Protein AF-A0AAD9R7X8-F1 (afdb_monomer)

Foldseek 3Di:
DVVVVVVVVCCLPVVLVCLLVLLLLVLLVVLVVLVVVCVVDDPVSNLVVQLVSQLLSLLQSVCSQCPRNVDFDKDFDDDDPLADDFAEAEDEDDDDPCVVNNVCVVCLSSVNNSVDADAAAQVQLLPFSVNVVNVVRHNYDNPPPDWDDPVCVVQLVVQQVVQQVVLVVDPHRRDRDDRGGDDDCVVVVVVPVVCDVVRGPYYHYDYDDDQDPDDDDDDPPDPQDPSNVQRVVCNVVRRDGPHDIDGDRDDSVSRVVSVVVSCVVSVVLVVDPVSVVVSVVSSVVRSVVSVVVVVPD

Structure (mmCIF, N/CA/C/O backbone):
data_AF-A0AAD9R7X8-F1
#
_entry.id   AF-A0AAD9R7X8-F1
#
loop_
_atom_site.group_PDB
_atom_site.id
_atom_site.type_symbol
_atom_site.label_atom_id
_atom_site.label_alt_id
_atom_site.label_comp_id
_atom_site.label_asym_id
_atom_site.label_entity_id
_atom_site.label_seq_id
_atom_site.pdbx_PDB_ins_code
_atom_site.Cartn_x
_atom_site.Cartn_y
_atom_site.Cartn_z
_atom_site.occupancy
_atom_site.B_iso_or_equiv
_atom_site.auth_seq_id
_atom_site.auth_comp_id
_atom_site.auth_asym_id
_atom_site.auth_atom_id
_atom_site.pdbx_PDB_model_num
ATOM 1 N N . MET A 1 1 ? 28.657 -22.574 9.713 1.00 48.12 1 MET A N 1
ATOM 2 C CA . MET A 1 1 ? 27.228 -22.817 9.403 1.00 48.12 1 MET A CA 1
ATOM 3 C C . MET A 1 1 ? 26.341 -21.611 9.740 1.00 48.12 1 MET A C 1
ATOM 5 O O . MET A 1 1 ? 25.568 -21.210 8.881 1.00 48.12 1 MET A O 1
ATOM 9 N N . PHE A 1 2 ? 26.514 -20.963 10.904 1.00 52.94 2 PHE A N 1
ATOM 10 C CA . PHE A 1 2 ? 25.764 -19.750 11.292 1.00 52.94 2 PHE A CA 1
ATOM 11 C C . PHE A 1 2 ? 25.929 -18.542 10.343 1.00 52.94 2 PHE A C 1
ATOM 13 O O . PHE A 1 2 ? 24.929 -17.928 9.988 1.00 52.94 2 PHE A O 1
ATOM 20 N N . ASN A 1 3 ? 27.137 -18.256 9.835 1.00 60.97 3 ASN A N 1
ATOM 21 C CA . ASN A 1 3 ? 27.337 -17.135 8.896 1.00 60.97 3 ASN A CA 1
ATOM 22 C C . ASN A 1 3 ? 26.603 -17.330 7.560 1.00 60.97 3 ASN A C 1
ATOM 24 O O . ASN A 1 3 ? 25.988 -16.398 7.058 1.00 60.97 3 ASN A O 1
ATOM 28 N N . ALA A 1 4 ? 26.606 -18.541 6.994 1.00 62.91 4 ALA A N 1
ATOM 29 C CA . ALA A 1 4 ? 25.930 -18.811 5.722 1.00 62.91 4 ALA A CA 1
ATOM 30 C C . ALA A 1 4 ? 24.402 -18.688 5.844 1.00 62.91 4 ALA A C 1
ATOM 32 O O . ALA A 1 4 ? 23.768 -18.083 4.986 1.00 62.91 4 ALA A O 1
ATOM 33 N N . LEU A 1 5 ? 23.816 -19.199 6.934 1.00 62.69 5 LEU A N 1
ATOM 34 C CA . LEU A 1 5 ? 22.381 -19.065 7.208 1.00 62.69 5 LEU A CA 1
ATOM 35 C C . LEU A 1 5 ? 21.976 -17.604 7.432 1.00 62.69 5 LEU A C 1
ATOM 37 O O . LEU A 1 5 ? 20.957 -17.169 6.902 1.00 62.69 5 LEU A O 1
ATOM 41 N N . HIS A 1 6 ? 22.801 -16.833 8.140 1.00 63.28 6 HIS A N 1
ATOM 42 C CA . HIS A 1 6 ? 22.579 -15.403 8.335 1.00 63.28 6 HIS A CA 1
ATOM 43 C C . HIS A 1 6 ? 22.657 -14.617 7.014 1.00 63.28 6 HIS A C 1
ATOM 45 O O . HIS A 1 6 ? 21.774 -13.816 6.715 1.00 63.28 6 HIS A O 1
ATOM 51 N N . HIS A 1 7 ? 23.654 -14.894 6.167 1.00 65.88 7 HIS A N 1
ATOM 52 C CA . HIS A 1 7 ? 23.746 -14.280 4.839 1.00 65.88 7 HIS A CA 1
ATOM 53 C C . HIS A 1 7 ? 22.564 -14.660 3.941 1.00 65.88 7 HIS A C 1
ATOM 55 O O . HIS A 1 7 ? 22.014 -13.796 3.265 1.00 65.88 7 HIS A O 1
ATOM 61 N N . LEU A 1 8 ? 22.117 -15.919 3.974 1.00 66.12 8 LEU A N 1
ATOM 62 C CA . LEU A 1 8 ? 20.918 -16.353 3.255 1.00 66.12 8 LEU A CA 1
ATOM 63 C C . LEU A 1 8 ? 19.660 -15.636 3.767 1.00 66.12 8 LEU A C 1
ATOM 65 O O . LEU A 1 8 ? 18.839 -15.214 2.959 1.00 66.12 8 LEU A O 1
ATOM 69 N N . GLN A 1 9 ? 19.519 -15.434 5.080 1.00 64.56 9 GLN A N 1
ATOM 70 C CA . GLN A 1 9 ? 18.411 -14.665 5.659 1.00 64.56 9 GLN A CA 1
ATOM 71 C C . GLN A 1 9 ? 18.438 -13.196 5.222 1.00 64.56 9 GLN A C 1
ATOM 73 O O . GLN A 1 9 ? 17.402 -12.672 4.826 1.00 64.56 9 GLN A O 1
ATOM 78 N N . ILE A 1 10 ? 19.605 -12.545 5.213 1.00 68.25 10 ILE A N 1
ATOM 79 C CA . ILE A 1 10 ? 19.734 -11.170 4.707 1.00 68.25 10 ILE A CA 1
ATOM 80 C C . ILE A 1 10 ? 19.348 -11.106 3.228 1.00 68.25 10 ILE A C 1
ATOM 82 O O . ILE A 1 10 ? 18.577 -10.234 2.833 1.00 68.25 10 ILE A O 1
ATOM 86 N N . LEU A 1 11 ? 19.832 -12.045 2.411 1.00 69.06 11 LEU A N 1
ATOM 87 C CA . LEU A 1 11 ? 19.522 -12.094 0.981 1.00 69.06 11 LEU A CA 1
ATOM 88 C C . LEU A 1 11 ? 18.019 -12.256 0.716 1.00 69.06 11 LEU A C 1
ATOM 90 O O . LEU A 1 11 ? 17.512 -11.651 -0.228 1.00 69.06 11 LEU A O 1
ATOM 94 N N . ARG A 1 12 ? 17.291 -12.986 1.574 1.00 69.19 12 ARG A N 1
ATOM 95 C CA . ARG A 1 12 ? 15.827 -13.140 1.473 1.00 69.19 12 ARG A CA 1
ATOM 96 C C . ARG A 1 12 ? 15.066 -11.819 1.580 1.00 69.19 12 ARG A C 1
ATOM 98 O O . ARG A 1 12 ? 13.983 -11.737 1.018 1.00 69.19 12 ARG A O 1
ATOM 105 N N . PHE A 1 13 ? 15.620 -10.800 2.236 1.00 72.88 13 PHE A N 1
ATOM 106 C CA . PHE A 1 13 ? 14.998 -9.473 2.340 1.00 72.88 13 PHE A CA 1
ATOM 107 C C . PHE A 1 13 ? 15.654 -8.441 1.416 1.00 72.88 13 PHE A C 1
ATOM 109 O O . PHE A 1 13 ? 14.968 -7.638 0.784 1.00 72.88 13 PHE A O 1
ATOM 116 N N . ALA A 1 14 ? 16.981 -8.488 1.290 1.00 77.69 14 ALA A N 1
ATOM 117 C CA . ALA A 1 14 ? 17.748 -7.546 0.487 1.00 77.69 14 ALA A CA 1
ATOM 118 C C . ALA A 1 14 ? 17.454 -7.684 -1.011 1.00 77.69 14 ALA A C 1
ATOM 120 O O . ALA A 1 14 ? 17.346 -6.668 -1.695 1.00 77.69 14 ALA A O 1
ATOM 121 N N . VAL A 1 15 ? 17.289 -8.910 -1.527 1.00 83.56 15 VAL A N 1
ATOM 122 C CA . VAL A 1 15 ? 16.990 -9.130 -2.951 1.00 83.56 15 VAL A CA 1
ATOM 123 C C . VAL A 1 15 ? 15.617 -8.556 -3.326 1.00 83.56 15 VAL A C 1
ATOM 125 O O . VAL A 1 15 ? 15.586 -7.715 -4.226 1.00 83.56 15 VAL A O 1
ATOM 128 N N . PRO A 1 16 ? 14.506 -8.893 -2.634 1.00 85.12 16 PRO A N 1
ATOM 129 C CA . PRO A 1 16 ? 13.217 -8.245 -2.872 1.00 85.12 16 PRO A CA 1
ATOM 130 C C . PRO A 1 16 ? 13.270 -6.722 -2.807 1.00 85.12 16 PRO A C 1
ATOM 132 O O . PRO A 1 16 ? 12.822 -6.055 -3.735 1.00 85.12 16 PRO A O 1
ATOM 135 N N . ALA A 1 17 ? 13.864 -6.167 -1.745 1.00 84.81 17 ALA A N 1
ATOM 136 C CA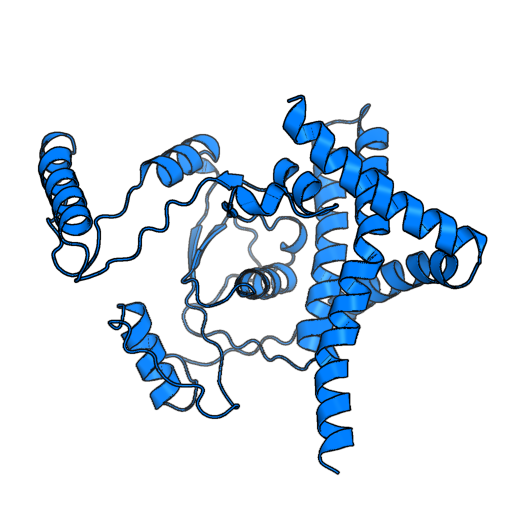 . ALA A 1 17 ? 13.952 -4.722 -1.570 1.00 84.81 17 ALA A CA 1
ATOM 137 C C . ALA A 1 17 ? 14.734 -4.066 -2.717 1.00 84.81 17 ALA A C 1
ATOM 139 O O . ALA A 1 17 ? 14.300 -3.054 -3.263 1.00 84.81 17 ALA A O 1
ATOM 140 N N . THR A 1 18 ? 15.849 -4.675 -3.131 1.00 87.50 18 THR A N 1
ATOM 141 C CA . THR A 1 18 ? 16.673 -4.183 -4.242 1.00 87.50 18 THR A CA 1
ATOM 142 C C . THR A 1 18 ? 15.916 -4.217 -5.563 1.00 87.50 18 THR A C 1
ATOM 144 O O . THR A 1 18 ? 16.021 -3.269 -6.332 1.00 87.50 18 THR A O 1
ATOM 147 N N . VAL A 1 19 ? 15.142 -5.271 -5.838 1.00 90.81 19 VAL A N 1
ATOM 148 C CA . VAL A 1 19 ? 14.365 -5.359 -7.082 1.00 90.81 19 VAL A CA 1
ATOM 149 C C . VAL A 1 19 ? 13.207 -4.366 -7.074 1.00 90.81 19 VAL A C 1
ATOM 151 O O . VAL A 1 19 ? 13.069 -3.612 -8.032 1.00 90.81 19 VAL A O 1
ATOM 154 N N . VAL A 1 20 ? 12.418 -4.311 -5.996 1.00 90.56 20 VAL A N 1
ATOM 155 C CA . VAL A 1 20 ? 11.270 -3.395 -5.875 1.00 90.56 20 VAL A CA 1
ATOM 156 C C . VAL A 1 20 ? 11.724 -1.939 -5.982 1.00 90.56 20 VAL A C 1
ATOM 158 O O . VAL A 1 20 ? 11.206 -1.188 -6.802 1.00 90.56 20 VAL A O 1
ATOM 161 N N . LEU A 1 21 ? 12.751 -1.538 -5.227 1.00 89.31 21 LEU A N 1
ATOM 162 C CA . LEU A 1 21 ? 13.326 -0.198 -5.363 1.00 89.31 21 LEU A CA 1
ATOM 163 C C . LEU A 1 21 ? 13.966 -0.006 -6.742 1.00 89.31 21 LEU A C 1
ATOM 165 O O . LEU A 1 21 ? 13.830 1.057 -7.340 1.00 89.31 21 LEU A O 1
ATOM 169 N N . GLY A 1 22 ? 14.618 -1.041 -7.268 1.00 91.31 22 GLY A N 1
ATOM 170 C CA . GLY A 1 22 ? 15.290 -1.031 -8.561 1.00 91.31 22 GLY A CA 1
ATOM 171 C C . GLY A 1 22 ? 14.370 -0.703 -9.735 1.00 91.31 22 GLY A C 1
ATOM 172 O O . GLY A 1 22 ? 14.766 -0.000 -10.658 1.00 91.31 22 GLY A O 1
ATOM 173 N N . VAL A 1 23 ? 13.122 -1.166 -9.703 1.00 93.88 23 VAL A N 1
ATOM 174 C CA . VAL A 1 23 ? 12.156 -0.927 -10.786 1.00 93.88 23 VAL A CA 1
ATOM 175 C C . VAL A 1 23 ? 11.393 0.394 -10.629 1.00 93.88 23 VAL A C 1
ATOM 177 O O . VAL A 1 23 ? 10.728 0.830 -11.569 1.00 93.88 23 VAL A O 1
ATOM 180 N N . ALA A 1 24 ? 11.497 1.064 -9.477 1.00 91.81 24 ALA A N 1
ATOM 181 C CA . ALA A 1 24 ? 10.705 2.251 -9.154 1.00 91.81 24 ALA A CA 1
ATOM 182 C C . ALA A 1 24 ? 10.873 3.420 -10.148 1.00 91.81 24 ALA A C 1
ATOM 184 O O . ALA A 1 24 ? 9.858 3.994 -10.549 1.00 91.81 24 ALA A O 1
ATOM 185 N N . PRO A 1 25 ? 12.087 3.772 -10.629 1.00 91.06 25 PRO A N 1
ATOM 186 C CA . PRO A 1 25 ? 12.226 4.805 -11.655 1.00 91.06 25 PRO A CA 1
ATOM 187 C C . PRO A 1 25 ? 11.534 4.410 -12.952 1.00 91.06 25 PRO A C 1
ATOM 189 O O . PRO A 1 25 ? 10.829 5.211 -13.554 1.00 91.06 25 PRO A O 1
ATOM 192 N N . GLN A 1 26 ? 11.704 3.164 -13.385 1.00 90.12 26 GLN A N 1
ATOM 193 C CA . GLN A 1 26 ? 11.069 2.684 -14.604 1.00 90.12 26 GLN A CA 1
ATOM 194 C C . GLN A 1 26 ? 9.543 2.763 -14.493 1.00 90.12 26 GLN A C 1
ATOM 196 O O . GLN A 1 26 ? 8.894 3.261 -15.413 1.00 90.12 26 GLN A O 1
ATOM 201 N N . TYR A 1 27 ? 8.981 2.322 -13.365 1.00 93.06 27 TYR A N 1
ATOM 202 C CA . TYR A 1 27 ? 7.556 2.445 -13.080 1.00 93.06 27 TYR A CA 1
ATOM 203 C C . TYR A 1 27 ? 7.091 3.901 -13.165 1.00 93.06 27 TYR A C 1
ATOM 205 O O . TYR A 1 27 ? 6.187 4.220 -13.932 1.00 93.06 27 TYR A O 1
ATOM 213 N N . PHE A 1 28 ? 7.766 4.794 -12.440 1.00 92.06 28 PHE A N 1
ATOM 214 C CA . PHE A 1 28 ? 7.419 6.208 -12.374 1.00 92.06 28 PHE A CA 1
ATOM 215 C C . PHE A 1 28 ? 7.430 6.887 -13.745 1.00 92.06 28 PHE A C 1
ATOM 217 O O . PHE A 1 28 ? 6.492 7.598 -14.095 1.00 92.06 28 PHE A O 1
ATOM 224 N N . PHE A 1 29 ? 8.467 6.648 -14.549 1.00 91.44 29 PHE A N 1
ATOM 225 C CA . PHE A 1 29 ? 8.550 7.222 -15.889 1.00 91.44 29 PHE A CA 1
ATOM 226 C C . PHE A 1 29 ? 7.533 6.595 -16.848 1.00 91.44 29 PHE A C 1
ATOM 228 O O . PHE A 1 29 ? 6.956 7.320 -17.649 1.00 91.44 29 PHE A O 1
ATOM 235 N N . THR A 1 30 ? 7.246 5.294 -16.730 1.00 93.06 30 THR A N 1
ATOM 236 C CA . THR A 1 30 ? 6.168 4.645 -17.501 1.00 93.06 30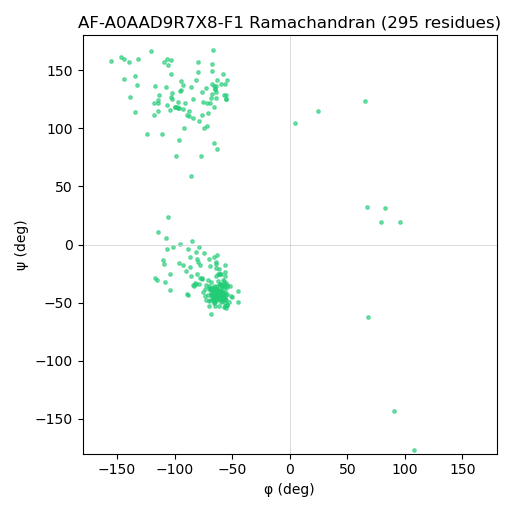 THR A CA 1
ATOM 237 C C . THR A 1 30 ? 4.816 5.274 -17.172 1.00 93.06 30 THR A C 1
ATOM 239 O O . THR A 1 30 ? 4.052 5.611 -18.074 1.00 93.06 30 THR A O 1
ATOM 242 N N . TRP A 1 31 ? 4.548 5.501 -15.887 1.00 94.56 31 TRP A N 1
ATOM 243 C CA . TRP A 1 31 ? 3.349 6.181 -15.419 1.00 94.56 31 TRP A CA 1
ATOM 244 C C . TRP A 1 31 ? 3.274 7.639 -15.897 1.00 94.56 31 TRP A C 1
ATOM 246 O O . TRP A 1 31 ? 2.229 8.066 -16.385 1.00 94.56 31 TRP A O 1
ATOM 256 N N . LEU A 1 32 ? 4.376 8.397 -15.840 1.00 92.81 32 LEU A N 1
ATOM 257 C CA . LEU A 1 32 ? 4.426 9.756 -16.388 1.00 92.81 32 LEU A CA 1
ATOM 258 C C . LEU A 1 32 ? 4.139 9.763 -17.890 1.00 92.81 32 LEU A C 1
ATOM 260 O O . LEU A 1 32 ? 3.319 10.552 -18.353 1.00 92.81 32 LEU A O 1
ATOM 264 N N . THR A 1 33 ? 4.775 8.874 -18.656 1.00 94.44 33 THR A N 1
ATOM 265 C CA . THR A 1 33 ? 4.512 8.732 -20.091 1.00 94.44 33 THR A CA 1
ATOM 266 C C . THR A 1 33 ? 3.046 8.403 -20.343 1.00 94.44 33 THR A C 1
ATOM 268 O O . THR A 1 33 ? 2.425 9.061 -21.173 1.00 94.44 33 THR A O 1
ATOM 271 N N . TRP A 1 34 ? 2.466 7.458 -19.596 1.00 95.88 34 TRP A N 1
ATOM 272 C CA . TRP A 1 34 ? 1.044 7.132 -19.690 1.00 95.88 34 TRP A CA 1
ATOM 273 C C . TRP A 1 34 ? 0.158 8.350 -19.412 1.00 95.88 34 TRP A C 1
ATOM 275 O O . TRP A 1 34 ? -0.764 8.630 -20.178 1.00 95.88 34 TRP A O 1
ATOM 285 N N . ARG A 1 35 ? 0.487 9.131 -18.377 1.00 93.19 35 ARG A N 1
ATOM 286 C CA . ARG A 1 35 ? -0.211 10.374 -18.033 1.00 93.19 35 ARG A CA 1
ATOM 287 C C . ARG A 1 35 ? -0.191 11.381 -19.180 1.00 93.19 35 ARG A C 1
ATOM 289 O O . ARG A 1 35 ? -1.243 11.917 -19.511 1.00 93.19 35 ARG A O 1
ATOM 296 N N . PHE A 1 36 ? 0.966 11.613 -19.803 1.00 95.50 36 PHE A N 1
ATOM 297 C CA . PHE A 1 36 ? 1.090 12.538 -20.936 1.00 95.50 36 PHE A CA 1
ATOM 298 C C . PHE A 1 36 ? 0.368 12.032 -22.188 1.00 95.50 36 PHE A C 1
ATOM 300 O O . PHE A 1 36 ? -0.341 12.797 -22.838 1.00 95.50 36 PHE A O 1
ATOM 307 N N . VAL A 1 37 ? 0.497 10.741 -22.501 1.00 96.62 37 VAL A N 1
ATOM 308 C CA . VAL A 1 37 ? -0.201 10.108 -23.632 1.00 96.62 37 VAL A CA 1
ATOM 309 C C . VAL A 1 37 ? -1.717 10.172 -23.454 1.00 96.62 37 VAL A C 1
ATOM 311 O O . VAL A 1 37 ? -2.430 10.294 -24.444 1.00 96.62 37 VAL A O 1
ATOM 314 N N . CYS A 1 38 ? -2.211 10.137 -22.215 1.00 96.88 38 CYS A N 1
ATOM 315 C CA . CYS A 1 38 ? -3.638 10.196 -21.911 1.00 96.88 38 CYS A CA 1
ATOM 316 C C . CYS A 1 38 ? -4.243 11.608 -21.903 1.00 96.88 38 CYS A C 1
ATOM 318 O O . CYS A 1 38 ? -5.460 11.714 -21.799 1.00 96.88 38 CYS A O 1
ATOM 320 N N . ILE A 1 39 ? -3.449 12.681 -22.036 1.00 95.44 39 ILE A N 1
ATOM 321 C CA . ILE A 1 39 ? -3.952 14.070 -22.052 1.00 95.44 39 ILE A CA 1
ATOM 322 C C . ILE A 1 39 ? -5.113 14.296 -23.043 1.00 95.44 39 ILE A C 1
ATOM 324 O O . ILE A 1 39 ? -6.091 14.926 -22.644 1.00 95.44 39 ILE A O 1
ATOM 328 N N . PRO A 1 40 ? -5.068 13.807 -24.300 1.00 97.12 40 PRO A N 1
ATOM 329 C CA . PRO A 1 40 ? -6.168 14.005 -25.244 1.00 97.12 40 PRO A CA 1
ATOM 330 C C . PRO A 1 40 ? -7.359 13.054 -25.026 1.00 97.12 40 PRO A C 1
ATOM 332 O O . PRO A 1 40 ? -8.343 13.146 -25.758 1.00 97.12 40 PRO A O 1
ATOM 335 N N . PHE A 1 41 ? -7.293 12.128 -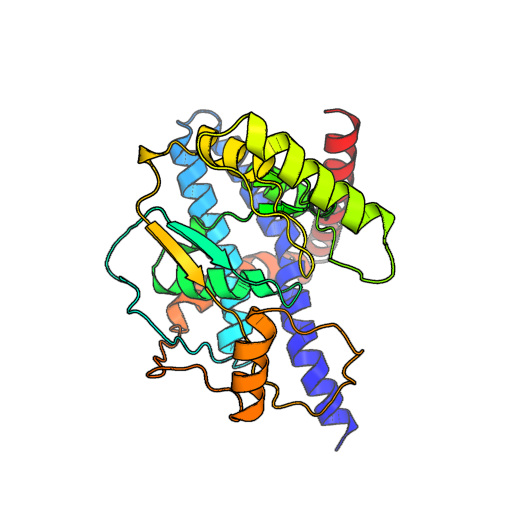24.064 1.00 96.38 41 PHE A N 1
ATOM 336 C CA . PHE A 1 41 ? -8.309 11.097 -23.850 1.00 96.38 41 PHE A CA 1
ATOM 337 C C . PHE A 1 41 ? -9.167 11.374 -22.603 1.00 96.38 41 PHE A C 1
ATOM 339 O O . PHE A 1 41 ? -8.750 12.092 -21.692 1.00 96.38 41 PHE A O 1
ATOM 346 N N . PRO A 1 42 ? -10.372 10.777 -22.504 1.00 96.38 42 PRO A N 1
ATOM 347 C CA . PRO A 1 42 ? -11.186 10.868 -21.296 1.00 96.38 42 PRO A CA 1
ATOM 348 C C . PRO A 1 42 ? -10.456 10.326 -20.064 1.00 96.38 42 PRO A C 1
ATOM 350 O O . PRO A 1 42 ? -9.747 9.321 -20.144 1.00 96.38 42 PRO A O 1
ATOM 353 N N . ARG A 1 43 ? -10.727 10.915 -18.892 1.00 91.81 43 ARG A N 1
ATOM 354 C CA . ARG A 1 43 ? -10.080 10.556 -17.617 1.00 91.81 43 ARG A CA 1
ATOM 355 C C . ARG A 1 43 ? -10.119 9.055 -17.296 1.00 91.81 43 ARG A C 1
ATOM 357 O O . ARG A 1 43 ? -9.123 8.503 -16.848 1.00 91.81 43 ARG A O 1
ATOM 364 N N . ARG A 1 44 ? -11.212 8.372 -17.654 1.00 94.38 44 ARG A N 1
ATOM 365 C CA . ARG A 1 44 ? -11.380 6.916 -17.481 1.00 94.38 44 ARG A CA 1
ATOM 366 C C . ARG A 1 44 ? -10.301 6.080 -18.180 1.00 94.38 44 ARG A C 1
ATOM 368 O O . ARG A 1 44 ? -10.004 4.980 -17.724 1.00 94.38 44 ARG A O 1
ATOM 375 N N . VAL A 1 45 ? -9.745 6.564 -19.295 1.00 95.62 45 VAL A N 1
ATOM 376 C CA . VAL A 1 45 ? -8.653 5.880 -20.007 1.00 95.62 45 VAL A CA 1
ATOM 377 C C . VAL A 1 45 ? -7.384 5.940 -19.167 1.00 95.62 45 VAL A C 1
ATOM 379 O O . VAL A 1 45 ? -6.767 4.902 -18.934 1.00 95.62 45 VAL A O 1
ATOM 382 N N . PHE A 1 46 ? -7.052 7.130 -18.657 1.00 95.00 46 PHE A N 1
ATOM 383 C CA . PHE A 1 46 ? -5.935 7.303 -17.736 1.00 95.00 46 PHE A CA 1
ATOM 384 C C . PHE A 1 46 ? -6.102 6.410 -16.506 1.00 95.00 46 PHE A C 1
ATOM 386 O O . PHE A 1 46 ? -5.213 5.603 -16.251 1.00 95.00 46 PHE A O 1
ATOM 393 N N . ASP A 1 47 ? -7.248 6.493 -15.821 1.00 93.62 47 ASP A N 1
ATOM 394 C CA . ASP A 1 47 ? -7.503 5.753 -14.578 1.00 93.62 47 ASP A CA 1
ATOM 395 C C . ASP A 1 47 ? -7.408 4.234 -14.796 1.00 93.62 47 ASP A C 1
ATOM 397 O O . ASP A 1 47 ? -6.786 3.529 -14.010 1.00 93.62 47 ASP A O 1
ATOM 401 N N . ARG A 1 48 ? -7.942 3.715 -15.912 1.00 95.56 48 ARG A N 1
ATOM 402 C CA . ARG A 1 48 ? -7.847 2.283 -16.229 1.00 95.56 48 ARG A CA 1
ATOM 403 C C . ARG A 1 48 ? -6.408 1.833 -16.469 1.00 95.56 48 ARG A C 1
ATOM 405 O O . ARG A 1 48 ? -6.050 0.726 -16.080 1.00 95.56 48 ARG A O 1
ATOM 412 N N . GLY A 1 49 ? -5.599 2.641 -17.151 1.00 96.06 49 GLY A N 1
ATOM 413 C CA . GLY A 1 49 ? -4.190 2.308 -17.347 1.00 96.06 49 GLY A CA 1
ATOM 414 C C . GLY A 1 49 ? -3.364 2.478 -16.072 1.00 96.06 49 GLY A C 1
ATOM 415 O O . GLY A 1 49 ? -2.482 1.663 -15.824 1.00 96.06 49 GLY A O 1
ATOM 416 N N . ASP A 1 50 ? -3.688 3.466 -15.234 1.00 95.38 50 ASP A N 1
ATOM 417 C CA . ASP A 1 50 ? -3.096 3.638 -13.905 1.00 95.38 50 ASP A CA 1
ATOM 418 C C . ASP A 1 50 ? -3.380 2.422 -13.013 1.00 95.38 50 ASP A C 1
ATOM 420 O O . ASP A 1 50 ? -2.441 1.850 -12.465 1.00 95.38 50 ASP A O 1
ATOM 424 N N . ASP A 1 51 ? -4.630 1.941 -12.980 1.00 96.00 51 ASP A N 1
ATOM 425 C CA . ASP A 1 51 ? -5.012 0.714 -12.270 1.00 96.00 51 ASP A CA 1
ATOM 426 C C . ASP A 1 51 ? -4.202 -0.500 -12.756 1.00 96.00 51 ASP A C 1
ATOM 428 O O . ASP A 1 51 ? -3.749 -1.307 -11.947 1.00 96.00 51 ASP A O 1
ATOM 432 N N . VAL A 1 52 ? -3.992 -0.642 -14.072 1.00 96.31 52 VAL A N 1
ATOM 433 C CA . VAL A 1 52 ? -3.199 -1.747 -14.643 1.00 96.31 52 VAL A CA 1
ATOM 434 C C . VAL A 1 52 ? -1.726 -1.636 -14.251 1.00 96.31 52 VAL A C 1
ATOM 436 O O . VAL A 1 52 ? -1.127 -2.629 -13.839 1.00 96.31 52 VAL A O 1
ATOM 439 N N . LEU A 1 53 ? -1.134 -0.445 -14.358 1.00 95.69 53 LEU A N 1
ATOM 440 C CA . LEU A 1 53 ? 0.255 -0.217 -13.961 1.00 95.69 53 LEU A CA 1
ATOM 441 C C . LEU A 1 53 ? 0.441 -0.510 -12.468 1.00 95.69 53 LEU A C 1
ATOM 443 O O . LEU A 1 53 ? 1.369 -1.232 -12.093 1.00 95.69 53 LEU A O 1
ATOM 447 N N . TYR A 1 54 ? -0.464 -0.006 -11.631 1.00 95.62 54 TYR A N 1
ATOM 448 C CA . TYR A 1 54 ? -0.430 -0.216 -10.190 1.00 95.62 54 TYR A CA 1
ATOM 449 C C . TYR A 1 54 ? -0.623 -1.692 -9.819 1.00 95.62 54 TYR A C 1
ATOM 451 O O . TYR A 1 54 ? 0.142 -2.217 -9.010 1.00 95.62 54 TYR A O 1
ATOM 459 N N . ASP A 1 55 ? -1.560 -2.396 -10.468 1.00 96.75 55 ASP A N 1
ATOM 460 C CA . ASP A 1 55 ? -1.752 -3.844 -10.309 1.00 96.75 55 ASP A CA 1
ATOM 461 C C . ASP A 1 55 ? -0.467 -4.610 -10.623 1.00 96.75 55 ASP A C 1
ATOM 463 O O . ASP A 1 55 ? -0.050 -5.474 -9.849 1.00 96.75 55 ASP A O 1
ATOM 467 N N . MET A 1 56 ? 0.204 -4.267 -11.726 1.00 96.00 56 MET A N 1
ATOM 468 C CA . MET A 1 56 ? 1.469 -4.893 -12.094 1.00 96.00 56 MET A CA 1
ATOM 469 C C . MET A 1 56 ? 2.537 -4.648 -11.027 1.00 96.00 56 MET A C 1
ATOM 471 O O . MET A 1 56 ? 3.224 -5.590 -10.622 1.00 96.00 56 MET A O 1
ATOM 475 N N . TYR A 1 57 ? 2.671 -3.406 -10.558 1.00 95.50 57 TYR A N 1
ATOM 476 C CA . TYR A 1 57 ? 3.669 -3.029 -9.560 1.00 95.50 57 TYR A CA 1
ATOM 477 C C . TYR A 1 57 ? 3.447 -3.728 -8.215 1.00 95.50 57 TYR A C 1
ATOM 479 O O . TYR A 1 57 ? 4.371 -4.321 -7.660 1.00 95.50 57 TYR A O 1
ATOM 487 N N . GLN A 1 58 ? 2.214 -3.737 -7.711 1.00 95.06 58 GLN A N 1
ATOM 488 C CA . GLN A 1 58 ? 1.899 -4.424 -6.459 1.00 95.06 58 GLN A CA 1
ATOM 489 C C . GLN A 1 58 ? 1.947 -5.949 -6.606 1.00 95.06 58 GLN A C 1
ATOM 491 O O . GLN A 1 58 ? 2.346 -6.653 -5.678 1.00 95.06 58 GLN A O 1
ATOM 496 N N . SER A 1 59 ? 1.643 -6.486 -7.792 1.00 95.75 59 SER A N 1
ATOM 497 C CA . SER A 1 59 ? 1.812 -7.917 -8.075 1.00 95.75 59 SER A CA 1
ATOM 498 C C . SER A 1 59 ? 3.280 -8.350 -7.993 1.00 95.75 59 SER A C 1
ATOM 500 O O . SER A 1 59 ? 3.556 -9.452 -7.516 1.00 95.75 59 SER A O 1
ATOM 502 N N . LEU A 1 60 ? 4.229 -7.496 -8.406 1.00 95.06 60 LEU A N 1
ATOM 503 C CA . LEU A 1 60 ? 5.669 -7.728 -8.213 1.00 95.06 60 LEU A CA 1
ATOM 504 C C . LEU A 1 60 ? 6.027 -7.800 -6.723 1.00 95.06 60 LEU A C 1
ATOM 506 O O . LEU A 1 60 ? 6.822 -8.644 -6.315 1.00 95.06 60 LEU A O 1
ATOM 510 N N . ILE A 1 61 ? 5.446 -6.935 -5.897 1.00 92.56 61 ILE A N 1
ATOM 511 C CA . ILE A 1 61 ? 5.685 -6.960 -4.453 1.00 92.56 61 ILE A CA 1
ATOM 512 C C . ILE A 1 61 ? 5.096 -8.248 -3.854 1.00 92.56 61 ILE A C 1
ATOM 514 O O . ILE A 1 61 ? 5.803 -8.984 -3.161 1.00 92.56 61 ILE A O 1
ATOM 518 N N . CYS A 1 62 ? 3.850 -8.591 -4.198 1.00 92.44 62 CYS A N 1
ATOM 519 C CA . CYS A 1 62 ? 3.199 -9.834 -3.772 1.00 92.44 62 CYS A CA 1
ATOM 520 C C . CYS A 1 62 ? 3.989 -11.090 -4.182 1.00 92.44 62 CYS A C 1
ATOM 522 O O . CYS A 1 62 ? 4.036 -12.055 -3.414 1.00 92.44 62 CYS A O 1
ATOM 524 N N . PHE A 1 63 ? 4.641 -11.081 -5.356 1.00 91.81 63 PHE A N 1
ATOM 525 C CA . PHE A 1 63 ? 5.550 -12.149 -5.787 1.00 91.81 63 PHE A CA 1
ATOM 526 C C . PHE A 1 63 ? 6.632 -12.402 -4.735 1.00 91.81 63 PHE A C 1
ATOM 528 O O . PHE A 1 63 ? 6.805 -13.529 -4.273 1.00 91.81 63 PHE A O 1
ATOM 535 N N . PHE A 1 64 ? 7.334 -11.358 -4.296 1.00 88.00 64 PHE A N 1
ATOM 536 C CA . PHE A 1 64 ? 8.412 -11.536 -3.333 1.00 88.00 64 PHE A CA 1
ATOM 537 C C . PHE A 1 64 ? 7.920 -11.992 -1.961 1.00 88.00 64 PHE A C 1
ATOM 539 O O . PHE A 1 64 ? 8.555 -12.856 -1.353 1.00 88.00 64 PHE A O 1
ATOM 546 N N . TYR A 1 65 ? 6.790 -11.465 -1.488 1.00 84.50 65 TYR A N 1
ATOM 547 C CA . TYR A 1 65 ? 6.253 -11.862 -0.190 1.00 84.50 65 TYR A CA 1
ATOM 548 C C . TYR A 1 65 ? 5.754 -13.314 -0.189 1.00 84.50 65 TYR A C 1
ATOM 550 O O . TYR A 1 65 ? 6.285 -14.133 0.557 1.00 84.50 65 TYR A O 1
ATOM 558 N N . GLU A 1 66 ? 4.790 -13.689 -1.025 1.00 82.12 66 GLU A N 1
ATOM 559 C CA . GLU A 1 66 ? 4.236 -15.051 -0.947 1.00 82.12 66 GLU A CA 1
ATOM 560 C C . GLU A 1 66 ? 5.078 -16.088 -1.697 1.00 82.12 66 GLU A C 1
ATOM 562 O O . GLU A 1 66 ? 5.204 -17.222 -1.239 1.00 82.12 66 GLU A O 1
ATOM 567 N N . THR A 1 67 ? 5.683 -15.723 -2.834 1.00 80.50 67 THR A N 1
ATOM 568 C CA . THR A 1 67 ? 6.384 -16.697 -3.695 1.00 80.50 67 THR A CA 1
ATOM 569 C C . THR A 1 67 ? 7.850 -16.868 -3.302 1.00 80.50 67 THR A C 1
ATOM 571 O O . THR A 1 67 ? 8.328 -17.998 -3.243 1.00 80.50 67 THR A O 1
ATOM 574 N N . CYS A 1 68 ? 8.578 -15.783 -3.008 1.00 78.31 68 CYS A N 1
ATOM 575 C CA . CYS A 1 68 ? 10.005 -15.880 -2.662 1.00 78.31 68 CYS A CA 1
ATOM 576 C C . CYS A 1 68 ? 10.260 -16.070 -1.163 1.00 78.31 68 CYS A C 1
ATOM 578 O O . C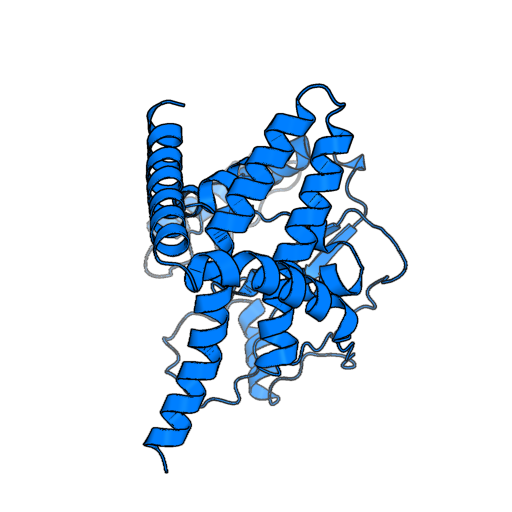YS A 1 68 ? 11.121 -16.866 -0.783 1.00 78.31 68 CYS A O 1
ATOM 580 N N . SER A 1 69 ? 9.549 -15.339 -0.299 1.00 75.06 69 SER A N 1
ATOM 581 C CA . SER A 1 69 ? 9.756 -15.452 1.150 1.00 75.06 69 SER A CA 1
ATOM 582 C C . SER A 1 69 ? 9.039 -16.669 1.745 1.00 75.06 69 SER A C 1
ATOM 584 O O . SER A 1 69 ? 9.518 -17.235 2.729 1.00 75.06 69 SER A O 1
ATOM 586 N N . GLY A 1 70 ? 7.963 -17.124 1.090 1.00 72.06 70 GLY A N 1
ATOM 587 C CA . GLY A 1 70 ? 7.109 -18.211 1.563 1.00 72.06 70 GLY A CA 1
ATOM 588 C C . GLY A 1 70 ? 6.124 -17.769 2.645 1.00 72.06 70 GLY A C 1
ATOM 589 O O . GLY A 1 70 ? 5.636 -18.616 3.390 1.00 72.06 70 GLY A O 1
ATOM 590 N N . ALA A 1 71 ? 5.858 -16.462 2.756 1.00 77.50 71 ALA A N 1
ATOM 591 C CA . ALA A 1 71 ? 4.875 -15.934 3.690 1.00 77.50 71 ALA A CA 1
ATOM 592 C C . ALA A 1 71 ? 3.508 -16.573 3.420 1.00 77.50 71 ALA A C 1
ATOM 594 O O . ALA A 1 71 ? 3.030 -16.589 2.284 1.00 77.50 71 ALA A O 1
ATOM 595 N N . GLU A 1 72 ? 2.882 -17.102 4.468 1.00 82.75 72 GLU A N 1
ATOM 596 C CA . GLU A 1 72 ? 1.556 -17.694 4.371 1.00 82.75 72 GLU A CA 1
ATOM 597 C C . GLU A 1 72 ? 0.501 -16.729 4.911 1.00 82.75 72 GLU A C 1
ATOM 599 O O . GLU A 1 72 ? 0.567 -16.283 6.055 1.00 82.75 72 GLU A O 1
ATOM 604 N N . VAL A 1 73 ? -0.503 -16.441 4.083 1.00 86.69 73 VAL A N 1
ATOM 605 C CA . VAL A 1 73 ? -1.658 -15.622 4.459 1.00 86.69 73 VAL A CA 1
ATOM 606 C C . VAL A 1 73 ? -2.823 -16.546 4.795 1.00 86.69 73 VAL A C 1
ATOM 608 O O . VAL A 1 73 ? -3.294 -17.312 3.947 1.00 86.69 73 VAL A O 1
ATOM 611 N N . ILE A 1 74 ? -3.290 -16.478 6.041 1.00 88.88 74 ILE A N 1
ATOM 612 C CA . ILE A 1 74 ? -4.379 -17.312 6.555 1.00 88.88 74 ILE A CA 1
ATOM 613 C C . ILE A 1 74 ? -5.534 -16.405 6.969 1.00 88.88 74 ILE A C 1
ATOM 615 O O . ILE A 1 74 ? -5.374 -15.542 7.830 1.00 88.88 74 ILE A O 1
ATOM 619 N N . PHE A 1 75 ? -6.706 -16.622 6.375 1.00 90.00 75 PHE A N 1
ATOM 620 C CA . PHE A 1 75 ? -7.912 -15.855 6.678 1.00 90.00 75 PHE A CA 1
ATOM 621 C C . PHE A 1 75 ? -8.754 -16.571 7.734 1.00 90.00 75 PHE A C 1
ATOM 623 O O . PHE A 1 75 ? -8.912 -17.792 7.689 1.00 90.00 75 PHE A O 1
ATOM 630 N N . TYR A 1 76 ? -9.329 -15.804 8.655 1.00 89.56 76 TYR A N 1
ATOM 631 C CA . TYR A 1 76 ? -10.249 -16.275 9.690 1.00 89.56 76 TYR A CA 1
ATOM 632 C C . TYR A 1 76 ? -11.483 -15.370 9.721 1.00 89.56 76 TYR A C 1
ATOM 634 O O . TYR A 1 76 ? -11.420 -14.232 9.262 1.00 89.56 76 TYR A O 1
ATOM 642 N N . GLY A 1 77 ? -12.587 -15.868 10.280 1.00 89.56 77 GLY A N 1
ATOM 643 C CA . GLY A 1 77 ? -13.837 -15.112 10.404 1.00 89.56 77 GLY A CA 1
ATOM 644 C C . GLY A 1 77 ? -14.782 -15.287 9.214 1.00 89.56 77 GLY A C 1
ATOM 645 O O . GLY A 1 77 ? -14.911 -16.386 8.657 1.00 89.56 77 GLY A O 1
ATOM 646 N N . ASP A 1 78 ? -15.475 -14.215 8.847 1.00 90.25 78 ASP A N 1
ATOM 647 C CA . ASP A 1 78 ? -16.556 -14.243 7.861 1.00 90.25 78 ASP A CA 1
ATOM 648 C C . ASP A 1 78 ? -16.051 -14.558 6.442 1.00 90.25 78 ASP A C 1
ATOM 650 O O . ASP A 1 78 ? -14.878 -14.338 6.116 1.00 90.25 78 ASP A O 1
ATOM 654 N N . PRO A 1 79 ? -16.866 -15.212 5.595 1.00 87.56 79 PRO A N 1
ATOM 655 C CA . PRO A 1 79 ? -16.492 -15.485 4.213 1.00 87.56 79 PRO A CA 1
ATOM 656 C C . PRO A 1 79 ? -16.427 -14.189 3.403 1.00 87.56 79 PRO A C 1
ATOM 658 O O . PRO A 1 79 ? -17.390 -13.437 3.334 1.00 87.56 79 PRO A O 1
ATOM 661 N N . ILE A 1 80 ? -15.288 -13.966 2.748 1.00 86.62 80 ILE A N 1
ATOM 662 C CA . ILE A 1 80 ? -15.107 -12.852 1.815 1.00 86.62 80 ILE A CA 1
ATOM 663 C C . ILE A 1 80 ? -15.823 -13.200 0.497 1.00 86.62 80 ILE A C 1
ATOM 665 O O . ILE A 1 80 ? -15.601 -14.302 -0.024 1.00 86.62 80 ILE A O 1
ATOM 669 N N . PRO A 1 81 ? -16.655 -12.304 -0.065 1.00 88.88 81 PRO A N 1
ATOM 670 C CA . PRO A 1 81 ? -17.368 -12.536 -1.319 1.00 88.88 81 PRO A CA 1
ATOM 671 C C . PRO A 1 81 ? -16.431 -12.368 -2.525 1.00 88.88 81 PRO A C 1
ATOM 673 O O . PRO A 1 81 ? -16.461 -11.375 -3.242 1.00 88.88 81 PRO A O 1
ATOM 676 N N . TRP A 1 82 ? -15.578 -13.365 -2.761 1.00 89.00 82 TRP A N 1
ATOM 677 C CA . TRP A 1 82 ? -14.522 -13.307 -3.778 1.00 89.00 82 TRP A CA 1
ATOM 678 C C . TRP A 1 82 ? -15.007 -13.099 -5.218 1.00 89.00 82 TRP A C 1
ATOM 680 O O . TRP A 1 82 ? -14.245 -12.587 -6.032 1.00 89.00 82 TRP A O 1
ATOM 690 N N . ASP A 1 83 ? -16.242 -13.498 -5.521 1.00 88.62 83 ASP A N 1
ATOM 691 C CA . ASP A 1 83 ? -16.833 -13.415 -6.863 1.00 88.62 83 ASP A CA 1
ATOM 692 C C . ASP A 1 83 ? -17.672 -12.141 -7.065 1.00 88.62 83 ASP A C 1
ATOM 694 O O . ASP A 1 83 ? -18.240 -11.925 -8.137 1.00 88.62 83 ASP A O 1
ATOM 698 N N . LYS A 1 84 ? -17.753 -11.280 -6.041 1.00 88.19 84 LYS A N 1
ATOM 699 C CA . LYS A 1 84 ? -18.481 -10.012 -6.084 1.00 88.19 84 LYS A CA 1
ATOM 700 C C . LYS A 1 84 ? -17.493 -8.848 -6.136 1.00 88.19 84 LYS A C 1
ATOM 702 O O . LYS A 1 84 ? -16.495 -8.815 -5.417 1.00 88.19 84 LYS A O 1
ATOM 707 N N . GLN A 1 85 ? -17.774 -7.883 -7.005 1.00 86.00 85 GLN A N 1
ATOM 708 C CA . GLN A 1 85 ? -17.093 -6.591 -7.004 1.00 86.00 85 GLN A CA 1
ATOM 709 C C . GLN A 1 85 ? -17.889 -5.641 -6.109 1.00 86.00 85 GLN A C 1
ATOM 711 O O . GLN A 1 85 ? -19.078 -5.442 -6.342 1.00 86.00 85 GLN A O 1
ATOM 716 N N . GLU A 1 86 ? -17.231 -5.110 -5.082 1.00 90.19 86 GLU A N 1
ATOM 717 C CA . GLU A 1 86 ? -17.790 -4.173 -4.107 1.00 90.19 86 GLU A CA 1
ATOM 718 C C . GLU A 1 86 ? -16.797 -3.026 -3.900 1.00 90.19 86 GLU A C 1
ATOM 720 O O . GLU A 1 86 ? -15.579 -3.234 -3.901 1.00 90.19 86 GLU A O 1
ATOM 725 N N . ASN A 1 87 ? -17.315 -1.824 -3.685 1.00 90.44 87 ASN A N 1
ATOM 726 C CA . ASN A 1 87 ? -16.555 -0.688 -3.197 1.00 90.44 87 ASN A CA 1
ATOM 727 C C . ASN A 1 87 ? -16.479 -0.775 -1.672 1.00 90.44 87 ASN A C 1
ATOM 729 O O . ASN A 1 87 ? -17.472 -0.588 -0.966 1.00 90.44 87 ASN A O 1
ATOM 733 N N . VAL A 1 88 ? -15.288 -1.084 -1.168 1.00 90.25 88 VAL A N 1
ATOM 734 C CA . VAL A 1 88 ? -15.091 -1.440 0.236 1.00 90.25 88 VAL A CA 1
ATOM 735 C C . VAL A 1 88 ? -14.183 -0.440 0.929 1.00 90.25 88 VAL A C 1
ATOM 737 O O . VAL A 1 88 ? -13.117 -0.091 0.420 1.00 90.25 88 VAL A O 1
ATOM 740 N N . ILE A 1 89 ? -14.563 -0.052 2.145 1.00 90.00 89 ILE A N 1
ATOM 741 C CA . ILE A 1 89 ? -13.652 0.607 3.081 1.00 90.00 89 ILE A CA 1
ATOM 742 C C . ILE A 1 89 ? -13.097 -0.441 4.034 1.00 90.00 89 ILE A C 1
ATOM 744 O O . ILE A 1 89 ? -13.836 -1.072 4.789 1.00 90.00 89 ILE A O 1
ATOM 748 N N . ILE A 1 90 ? -11.780 -0.628 3.991 1.00 90.69 90 ILE A N 1
ATOM 749 C CA . ILE A 1 90 ? -11.074 -1.556 4.872 1.00 90.69 90 ILE A CA 1
ATOM 750 C C . ILE A 1 90 ? -10.599 -0.780 6.099 1.00 90.69 90 ILE A C 1
ATOM 752 O O . ILE A 1 90 ? -9.767 0.124 5.996 1.00 90.69 90 ILE A O 1
ATOM 756 N N . LEU A 1 91 ? -11.113 -1.153 7.266 1.00 89.38 91 LEU A N 1
ATOM 757 C CA . LEU A 1 91 ? -10.636 -0.674 8.556 1.00 89.38 91 LEU A CA 1
ATOM 758 C C . LEU A 1 91 ? -9.773 -1.761 9.179 1.00 89.38 91 LEU A C 1
ATOM 760 O O . LEU A 1 91 ? -10.177 -2.917 9.240 1.00 89.38 91 LEU A O 1
ATOM 764 N N . CYS A 1 92 ? -8.577 -1.399 9.637 1.00 88.31 92 CYS A N 1
ATOM 765 C CA . CYS A 1 92 ? -7.681 -2.357 10.264 1.00 88.31 92 CYS A CA 1
ATOM 766 C C . CYS A 1 92 ? -6.951 -1.793 11.478 1.00 88.31 92 CYS A C 1
ATOM 768 O O . CYS A 1 92 ? -6.773 -0.581 11.630 1.00 88.31 92 CYS A O 1
ATOM 770 N N 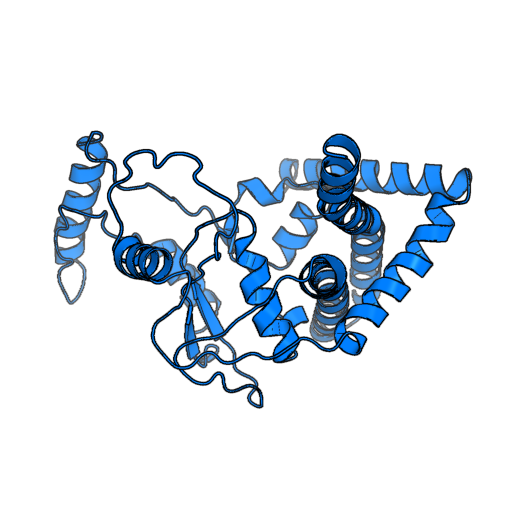. ASN A 1 93 ? -6.500 -2.690 12.355 1.00 86.56 93 ASN A N 1
ATOM 771 C CA . ASN A 1 93 ? -5.466 -2.345 13.323 1.00 86.56 93 ASN A CA 1
ATOM 772 C C . ASN A 1 93 ? -4.129 -2.089 12.609 1.00 86.56 93 ASN A C 1
ATOM 774 O O . ASN A 1 93 ? -3.863 -2.633 11.545 1.00 86.56 93 ASN A O 1
ATOM 778 N N . HIS A 1 94 ? -3.257 -1.306 13.246 1.00 82.75 94 HIS A N 1
ATOM 779 C CA . HIS A 1 94 ? -1.922 -1.010 12.732 1.00 82.75 94 HIS A CA 1
ATOM 780 C C . HIS A 1 94 ? -0.852 -1.537 13.698 1.00 82.75 94 HIS A C 1
ATOM 782 O O . HIS A 1 94 ? -0.727 -1.046 14.825 1.00 82.75 94 HIS A O 1
ATOM 788 N N . GLN A 1 95 ? -0.114 -2.564 13.283 1.00 77.19 95 GLN A N 1
ATOM 789 C CA . GLN A 1 95 ? 0.958 -3.216 14.036 1.00 77.19 95 GLN A CA 1
ATOM 790 C C . GLN A 1 95 ? 2.351 -2.920 13.480 1.00 77.19 95 GLN A C 1
ATOM 792 O O . GLN A 1 95 ? 3.309 -2.883 14.252 1.00 77.19 95 GLN A O 1
ATOM 797 N N . SER A 1 96 ? 2.484 -2.731 12.166 1.00 79.69 96 SER A N 1
ATOM 798 C CA . SER A 1 96 ? 3.781 -2.600 11.505 1.00 79.69 96 SER A CA 1
ATOM 799 C C . SER A 1 96 ? 3.734 -1.650 10.309 1.00 79.69 96 SER A C 1
ATOM 801 O O . SER A 1 96 ? 2.684 -1.392 9.727 1.00 79.69 96 SER A O 1
ATOM 803 N N . SER A 1 97 ? 4.899 -1.169 9.875 1.00 77.19 97 SER A N 1
ATOM 804 C CA . SER A 1 97 ? 5.021 -0.342 8.667 1.00 77.19 97 SER A CA 1
ATOM 805 C C . SER A 1 97 ? 4.677 -1.078 7.365 1.00 77.19 97 SER A C 1
ATOM 807 O O . SER A 1 97 ? 4.566 -0.429 6.325 1.00 77.19 97 SER A O 1
ATOM 809 N N . VAL A 1 98 ? 4.514 -2.405 7.401 1.00 78.56 98 VAL A N 1
ATOM 810 C CA . VAL A 1 98 ? 4.230 -3.243 6.228 1.00 78.56 98 VAL A CA 1
ATOM 811 C C . VAL A 1 98 ? 2.793 -3.759 6.184 1.00 78.56 98 VAL A C 1
ATOM 813 O O . VAL A 1 98 ? 2.461 -4.503 5.275 1.00 78.56 98 VAL A O 1
ATOM 816 N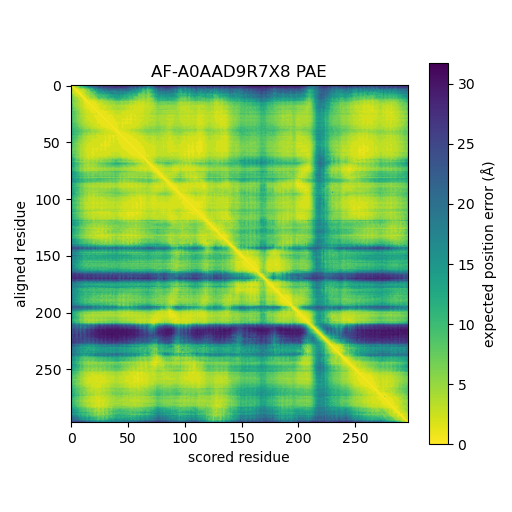 N . ASP A 1 99 ? 1.917 -3.333 7.100 1.00 86.31 99 ASP A N 1
ATOM 817 C CA . ASP A 1 99 ? 0.528 -3.822 7.187 1.00 86.31 99 ASP A CA 1
ATOM 818 C C . ASP A 1 99 ? -0.286 -3.649 5.898 1.00 86.31 99 ASP A C 1
ATOM 820 O O . ASP A 1 99 ? -1.194 -4.432 5.625 1.00 86.31 99 ASP A O 1
ATOM 824 N N . TRP A 1 100 ? 0.057 -2.651 5.081 1.00 87.88 100 TRP A N 1
ATOM 825 C CA . TRP A 1 100 ? -0.585 -2.400 3.791 1.00 87.88 100 TRP A CA 1
ATOM 826 C C . TRP A 1 100 ? -0.541 -3.624 2.864 1.00 87.88 100 TRP A C 1
ATOM 828 O O . TRP A 1 100 ? -1.525 -3.889 2.179 1.00 87.88 100 TRP A O 1
ATOM 838 N N . ILE A 1 101 ? 0.517 -4.446 2.920 1.00 89.06 101 ILE A N 1
ATOM 839 C CA . ILE A 1 101 ? 0.636 -5.642 2.070 1.00 89.06 101 ILE A CA 1
ATOM 840 C C . ILE A 1 101 ? -0.482 -6.660 2.333 1.00 89.06 101 ILE A C 1
ATOM 842 O O . ILE A 1 101 ? -0.852 -7.435 1.454 1.00 89.06 101 ILE A O 1
ATOM 846 N N . VAL A 1 102 ? -1.074 -6.653 3.532 1.00 89.56 102 VAL A N 1
ATOM 847 C CA . VAL A 1 102 ? -2.197 -7.539 3.861 1.00 89.56 102 VAL A CA 1
ATOM 848 C C . VAL A 1 102 ? -3.432 -7.184 3.033 1.00 89.56 102 VAL A C 1
ATOM 850 O O . VAL A 1 102 ? -4.156 -8.078 2.591 1.00 89.56 102 VAL A O 1
ATOM 853 N N . SER A 1 103 ? -3.645 -5.893 2.767 1.00 91.75 103 SER A N 1
ATOM 854 C CA . SER A 1 103 ? -4.720 -5.437 1.880 1.00 91.75 103 SER A CA 1
ATOM 855 C C . SER A 1 103 ? -4.428 -5.815 0.428 1.00 91.75 103 SER A C 1
ATOM 857 O O . SER A 1 103 ? -5.332 -6.275 -0.269 1.00 91.75 103 SER A O 1
ATOM 859 N N . ASP A 1 104 ? -3.166 -5.749 -0.006 1.00 93.56 104 ASP A N 1
ATOM 860 C CA . ASP A 1 104 ? -2.760 -6.226 -1.333 1.00 93.56 104 ASP A CA 1
ATOM 861 C C . ASP A 1 104 ? -3.032 -7.724 -1.512 1.00 93.56 104 ASP A C 1
ATOM 863 O O . ASP A 1 104 ? -3.561 -8.138 -2.545 1.00 93.56 104 ASP A O 1
ATOM 867 N N . PHE A 1 105 ? -2.758 -8.548 -0.495 1.00 92.06 105 PHE A N 1
ATOM 868 C CA . PHE A 1 105 ? -3.064 -9.980 -0.538 1.00 92.06 105 PHE A CA 1
ATOM 869 C C . PHE A 1 105 ? -4.555 -10.268 -0.704 1.00 92.06 105 PHE A C 1
ATOM 871 O O . PHE A 1 105 ? -4.910 -11.252 -1.363 1.00 92.06 105 PHE A O 1
ATOM 878 N N . LEU A 1 106 ? -5.423 -9.433 -0.135 1.00 90.94 106 LEU A N 1
ATOM 879 C CA . LEU A 1 106 ? -6.863 -9.503 -0.362 1.00 90.94 106 LEU A CA 1
ATOM 880 C C . LEU A 1 106 ? -7.216 -9.061 -1.785 1.00 90.94 106 LEU A C 1
ATOM 882 O O . LEU A 1 106 ? -7.843 -9.822 -2.528 1.00 90.94 106 LEU A O 1
ATOM 886 N N . GLY A 1 107 ? -6.757 -7.874 -2.190 1.00 92.56 107 GLY A N 1
ATOM 887 C CA . GLY A 1 107 ? -7.071 -7.283 -3.489 1.00 92.56 107 GLY A CA 1
ATOM 888 C C . GLY A 1 107 ? -6.598 -8.135 -4.663 1.00 92.56 107 GLY A C 1
ATOM 889 O O . GLY A 1 107 ? -7.337 -8.330 -5.626 1.00 92.56 107 GLY A O 1
ATOM 890 N N . ILE A 1 108 ? -5.409 -8.738 -4.585 1.00 93.38 108 ILE A N 1
ATOM 891 C CA . ILE A 1 108 ? -4.877 -9.571 -5.672 1.00 93.38 108 ILE A CA 1
ATOM 892 C C . ILE A 1 108 ? -5.665 -10.872 -5.863 1.00 93.38 108 ILE A C 1
ATOM 894 O O . ILE A 1 108 ? -5.797 -11.350 -6.991 1.00 93.38 108 ILE A O 1
ATOM 898 N N . ARG A 1 109 ? -6.216 -11.433 -4.778 1.00 91.75 109 ARG A N 1
ATOM 899 C CA . ARG A 1 109 ? -7.042 -12.653 -4.807 1.00 91.75 109 ARG A CA 1
ATOM 900 C C . ARG A 1 109 ? -8.453 -12.401 -5.319 1.00 91.75 109 ARG A C 1
ATOM 902 O O . ARG A 1 109 ? -9.049 -13.329 -5.867 1.00 91.75 109 ARG A O 1
ATOM 909 N N . GLN A 1 110 ? -8.967 -11.191 -5.108 1.00 91.06 110 GLN A N 1
ATOM 910 C CA . GLN A 1 110 ? -10.269 -10.748 -5.602 1.00 91.06 110 GLN A CA 1
ATOM 911 C C . GLN A 1 110 ? -10.182 -10.197 -7.040 1.00 91.06 110 GLN A C 1
ATOM 913 O O . GLN A 1 110 ? -11.140 -10.302 -7.799 1.00 91.06 110 GLN A O 1
ATOM 918 N N . GLY A 1 111 ? -9.017 -9.679 -7.446 1.00 91.50 111 GLY A N 1
ATOM 919 C CA . GLY A 1 111 ? -8.810 -9.058 -8.7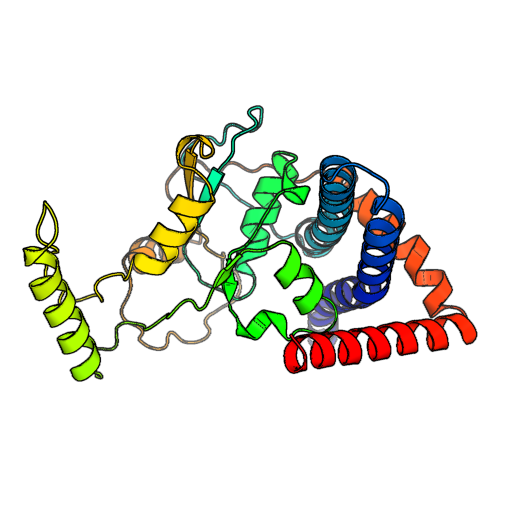58 1.00 91.50 111 GLY A CA 1
ATOM 920 C C . GLY A 1 111 ? -8.958 -7.531 -8.762 1.00 91.50 111 GLY A C 1
ATOM 921 O O . GLY A 1 111 ? -9.150 -6.947 -9.825 1.00 91.50 111 GLY A O 1
ATOM 922 N N . SER A 1 112 ? -8.851 -6.884 -7.599 1.00 93.06 112 SER A N 1
ATOM 923 C CA . SER A 1 112 ? -8.982 -5.432 -7.406 1.00 93.06 112 SER A CA 1
ATOM 924 C C . SER A 1 112 ? -7.696 -4.740 -6.953 1.00 93.06 112 SER A C 1
ATOM 926 O O . SER A 1 112 ? -7.736 -3.563 -6.608 1.00 93.06 112 SER A O 1
ATOM 928 N N . LEU A 1 113 ? -6.548 -5.424 -6.981 1.00 94.69 113 LEU A N 1
ATOM 929 C CA . LEU A 1 113 ? -5.263 -4.876 -6.525 1.00 94.69 113 LEU A CA 1
ATOM 930 C C . LEU A 1 113 ? -4.941 -3.508 -7.151 1.00 94.69 113 LEU A C 1
ATOM 932 O O . LEU A 1 113 ? -4.593 -2.575 -6.433 1.00 94.69 113 LEU A O 1
ATOM 936 N N . GLY A 1 114 ? -5.151 -3.362 -8.463 1.00 94.31 114 GLY A N 1
ATOM 937 C CA . GLY A 1 114 ? -4.995 -2.091 -9.181 1.00 94.31 114 GLY A CA 1
ATOM 938 C C . GLY A 1 114 ? -5.832 -0.924 -8.643 1.00 94.31 114 GLY A C 1
ATOM 939 O O . GLY A 1 114 ? -5.450 0.227 -8.812 1.00 94.31 114 GLY A O 1
ATOM 940 N N . ARG A 1 115 ? -6.939 -1.208 -7.950 1.00 92.50 115 ARG A N 1
ATOM 941 C CA . ARG A 1 115 ? -7.894 -0.228 -7.406 1.00 92.50 115 ARG A CA 1
ATOM 942 C C . ARG A 1 115 ? -7.730 0.028 -5.913 1.00 92.50 115 ARG A C 1
ATOM 944 O O . ARG A 1 115 ? -8.443 0.868 -5.370 1.00 92.50 115 ARG A O 1
ATOM 951 N N . LEU A 1 116 ? -6.805 -0.656 -5.240 1.00 92.62 116 LEU A N 1
ATOM 952 C CA . LEU A 1 116 ? -6.526 -0.369 -3.838 1.00 92.62 116 LEU A CA 1
ATOM 953 C C . LEU A 1 116 ? -5.953 1.039 -3.700 1.00 92.62 116 LEU A C 1
ATOM 955 O O . LEU A 1 116 ? -5.070 1.458 -4.455 1.00 92.62 116 LEU A O 1
ATOM 959 N N . ARG A 1 117 ? -6.480 1.782 -2.730 1.00 89.88 117 ARG A N 1
ATOM 960 C CA . ARG A 1 117 ? -6.044 3.131 -2.380 1.00 89.88 117 ARG A CA 1
ATOM 961 C C . ARG A 1 117 ? -5.878 3.199 -0.872 1.00 89.88 117 ARG A C 1
ATOM 963 O O . ARG A 1 117 ? -6.705 2.681 -0.128 1.00 89.88 117 ARG A O 1
ATOM 970 N N . TYR A 1 118 ? -4.795 3.830 -0.439 1.00 89.12 118 TYR A N 1
ATOM 971 C CA . TYR A 1 118 ? -4.428 3.895 0.969 1.00 89.12 118 TYR A CA 1
ATOM 972 C C . TYR A 1 118 ? -4.620 5.299 1.522 1.00 89.12 118 TYR A C 1
ATOM 974 O O . TYR A 1 118 ? -4.582 6.290 0.793 1.00 89.12 118 TYR A O 1
ATOM 982 N N . ILE A 1 119 ? -4.787 5.375 2.838 1.00 86.31 119 ILE A N 1
ATOM 983 C CA . ILE A 1 119 ? -4.699 6.631 3.567 1.00 86.31 119 ILE A CA 1
ATOM 984 C C . ILE A 1 119 ? -3.231 6.853 3.929 1.00 86.31 119 ILE A C 1
ATOM 986 O O . ILE A 1 119 ? -2.660 6.132 4.750 1.00 86.31 119 ILE A O 1
ATOM 990 N N . LEU A 1 120 ? -2.604 7.840 3.294 1.00 80.25 120 LEU A N 1
ATOM 991 C CA . LEU A 1 120 ? -1.184 8.120 3.452 1.00 80.25 120 LEU A CA 1
ATOM 992 C C . LEU A 1 120 ? -0.949 9.186 4.520 1.00 80.25 120 LEU A C 1
ATOM 994 O O . LEU A 1 120 ? -1.548 10.260 4.484 1.00 80.25 120 LEU A O 1
ATOM 998 N N . LYS A 1 121 ? 0.005 8.935 5.422 1.00 80.88 121 LYS A N 1
ATOM 999 C CA . LYS A 1 121 ? 0.534 9.975 6.312 1.00 80.88 121 LYS A CA 1
ATOM 1000 C C . LYS A 1 121 ? 1.245 11.046 5.485 1.00 80.88 121 LYS A C 1
ATOM 1002 O O . LYS A 1 121 ? 2.138 10.707 4.713 1.00 80.88 121 LYS A O 1
ATOM 1007 N N . SER A 1 122 ? 0.940 12.322 5.726 1.00 76.88 122 SER A N 1
ATOM 1008 C CA . SER A 1 122 ? 1.526 13.461 4.998 1.00 76.88 122 SER A CA 1
ATOM 1009 C C . SER A 1 122 ? 3.045 13.381 4.792 1.00 76.88 122 SER A C 1
ATOM 1011 O O . SER A 1 122 ? 3.518 13.661 3.702 1.00 76.88 122 SER A O 1
ATOM 1013 N N . GLY A 1 123 ? 3.814 12.928 5.786 1.00 78.75 123 GLY A N 1
ATOM 1014 C CA . GLY A 1 123 ? 5.272 12.797 5.675 1.00 78.75 123 GLY A CA 1
ATOM 1015 C C . GLY A 1 123 ? 5.767 11.786 4.626 1.00 78.75 123 GLY A C 1
ATOM 1016 O O . GLY A 1 123 ? 6.905 11.877 4.182 1.00 78.75 123 GLY A O 1
ATOM 1017 N N . LEU A 1 124 ? 4.942 10.828 4.198 1.00 77.88 124 LEU A N 1
ATOM 1018 C CA . LEU A 1 124 ? 5.332 9.835 3.188 1.00 77.88 124 LEU A CA 1
ATOM 1019 C C . LEU A 1 124 ? 5.249 10.378 1.754 1.00 77.88 124 LEU A C 1
ATOM 1021 O O . LEU A 1 124 ? 5.833 9.779 0.851 1.00 77.88 124 LEU A O 1
ATOM 1025 N N . LYS A 1 125 ? 4.617 11.543 1.540 1.00 78.06 125 LYS A N 1
ATOM 1026 C CA . LYS A 1 125 ? 4.616 12.232 0.237 1.00 78.06 125 LYS A CA 1
ATOM 1027 C C . LYS A 1 125 ? 6.017 12.690 -0.204 1.00 78.06 125 LYS A C 1
ATOM 1029 O O . LYS A 1 125 ? 6.222 12.991 -1.372 1.00 78.06 125 LYS A O 1
ATOM 1034 N N . TYR A 1 126 ? 6.981 12.701 0.720 1.00 77.62 126 TYR A N 1
ATOM 1035 C CA . TYR A 1 126 ? 8.373 13.094 0.479 1.00 77.62 126 TYR A CA 1
ATOM 1036 C C . TYR A 1 126 ? 9.280 11.950 0.024 1.00 77.62 126 TYR A C 1
ATOM 1038 O O . TYR A 1 126 ? 10.458 12.176 -0.253 1.00 77.62 126 TYR A O 1
ATOM 1046 N N . LEU A 1 127 ? 8.773 10.715 -0.039 1.00 82.25 127 LEU A N 1
ATOM 1047 C CA . LEU A 1 127 ? 9.564 9.603 -0.550 1.00 82.25 127 LEU A CA 1
ATOM 1048 C C . LEU A 1 127 ? 9.885 9.843 -2.034 1.00 82.25 127 LEU A C 1
ATOM 1050 O O . LEU A 1 127 ? 8.959 10.038 -2.823 1.00 82.25 127 LEU A O 1
ATOM 1054 N N . PRO A 1 128 ? 11.162 9.805 -2.451 1.00 79.69 128 PRO A N 1
ATOM 1055 C CA . PRO A 1 128 ? 11.511 9.996 -3.851 1.00 79.69 128 PRO A CA 1
ATOM 1056 C C . PRO A 1 128 ? 10.786 8.998 -4.755 1.00 79.69 128 PRO A C 1
ATOM 1058 O O . PRO A 1 128 ? 10.708 7.818 -4.410 1.00 79.69 128 PRO A O 1
ATOM 1061 N N . LEU A 1 129 ? 10.287 9.464 -5.909 1.00 83.31 129 LEU A N 1
ATOM 1062 C CA . LEU A 1 129 ? 9.435 8.723 -6.862 1.00 83.31 129 LEU A CA 1
ATOM 1063 C C . LEU A 1 129 ? 8.039 8.406 -6.313 1.00 83.31 129 LEU A C 1
ATOM 1065 O O . LEU A 1 129 ? 7.027 8.854 -6.852 1.00 83.31 129 LEU A O 1
ATOM 1069 N N . TYR A 1 130 ? 8.003 7.626 -5.237 1.00 82.25 130 TYR A N 1
ATOM 1070 C CA . TYR A 1 130 ? 6.792 7.078 -4.647 1.00 82.25 130 TYR A CA 1
ATOM 1071 C C . TYR A 1 130 ? 5.862 8.153 -4.111 1.00 82.25 130 TYR A C 1
ATOM 1073 O O . TYR A 1 130 ? 4.667 8.107 -4.364 1.00 82.25 130 TYR A O 1
ATOM 1081 N N . GLY A 1 131 ? 6.406 9.131 -3.394 1.00 80.94 131 GLY A N 1
ATOM 1082 C CA . GLY A 1 131 ? 5.635 10.168 -2.730 1.00 80.94 131 GLY A CA 1
ATOM 1083 C C . GLY A 1 131 ? 4.835 11.025 -3.708 1.00 80.94 131 GLY A C 1
ATOM 1084 O O . GLY A 1 131 ? 3.647 11.244 -3.480 1.00 80.94 131 GLY A O 1
ATOM 1085 N N . PHE A 1 132 ? 5.439 11.410 -4.841 1.00 82.31 132 PHE A N 1
ATOM 1086 C CA . PHE A 1 132 ? 4.732 12.125 -5.908 1.00 82.31 132 PHE A CA 1
ATOM 1087 C C . PHE A 1 132 ? 3.608 11.282 -6.508 1.00 82.31 132 PHE A C 1
ATOM 1089 O O . PHE A 1 132 ? 2.495 11.770 -6.670 1.00 82.31 132 PHE A O 1
ATOM 1096 N N . TYR A 1 133 ? 3.884 10.012 -6.816 1.00 87.88 133 TYR A N 1
ATOM 1097 C CA . TYR A 1 133 ? 2.870 9.104 -7.343 1.00 87.88 133 TYR A CA 1
ATOM 1098 C C . TYR A 1 133 ? 1.716 8.917 -6.347 1.00 87.88 133 TYR A C 1
ATOM 1100 O O . TYR A 1 133 ? 0.563 9.175 -6.684 1.00 87.88 133 TYR A O 1
ATOM 1108 N N . PHE A 1 134 ? 2.020 8.558 -5.097 1.00 85.12 134 PHE A N 1
ATOM 1109 C CA . PHE A 1 134 ? 1.022 8.323 -4.056 1.00 85.12 134 PHE A CA 1
ATOM 1110 C C . PHE A 1 134 ? 0.169 9.558 -3.783 1.00 85.12 134 PHE A C 1
ATOM 1112 O O . PHE A 1 134 ? -1.043 9.427 -3.679 1.00 85.12 134 PHE A O 1
ATOM 1119 N N . ALA A 1 135 ? 0.750 10.759 -3.743 1.00 82.12 135 ALA A N 1
ATOM 1120 C CA . ALA A 1 135 ? -0.014 11.990 -3.534 1.00 82.12 135 ALA A CA 1
ATOM 1121 C C . ALA A 1 135 ? -1.061 12.265 -4.632 1.00 82.12 135 ALA A C 1
ATOM 1123 O O . ALA A 1 135 ? -1.997 13.023 -4.405 1.00 82.12 135 ALA A O 1
ATOM 1124 N N . GLN A 1 136 ? -0.909 11.666 -5.818 1.00 81.94 136 GLN A N 1
ATOM 1125 C CA . GLN A 1 136 ? -1.834 11.839 -6.941 1.00 81.94 136 GLN A CA 1
ATOM 1126 C C . GLN A 1 136 ? -2.975 10.818 -6.941 1.00 81.94 136 GLN A C 1
ATOM 1128 O O . GLN A 1 136 ? -3.998 11.069 -7.578 1.00 81.94 136 GLN A O 1
ATOM 1133 N N . ILE A 1 137 ? -2.790 9.669 -6.285 1.00 83.06 137 ILE A N 1
ATOM 1134 C CA . ILE A 1 137 ? -3.739 8.550 -6.339 1.00 83.06 137 ILE A CA 1
ATOM 1135 C C . ILE A 1 137 ? -4.369 8.222 -4.984 1.00 83.06 137 ILE A C 1
ATOM 1137 O O . ILE A 1 137 ? -5.481 7.707 -4.942 1.00 83.06 137 ILE A O 1
ATOM 1141 N N . TRP A 1 138 ? -3.673 8.483 -3.880 1.00 84.50 138 TRP A N 1
ATOM 1142 C CA . TRP A 1 138 ? -4.075 8.109 -2.527 1.00 84.50 138 TRP A CA 1
ATOM 1143 C C . TRP A 1 138 ? -4.628 9.299 -1.759 1.00 84.50 138 TRP A C 1
ATOM 1145 O O . TRP A 1 138 ? -4.321 10.457 -2.043 1.00 84.50 138 TRP A O 1
ATOM 1155 N N . LEU A 1 139 ? -5.411 8.996 -0.727 1.00 80.31 139 LEU A N 1
ATOM 1156 C CA . LEU A 1 139 ? -5.901 10.009 0.188 1.00 80.31 139 LEU A CA 1
ATOM 1157 C C . LEU A 1 139 ? -4.784 10.367 1.172 1.00 80.31 139 LEU A C 1
ATOM 1159 O O . LEU A 1 139 ? -4.453 9.593 2.069 1.00 80.31 139 LEU A O 1
ATOM 1163 N N . VAL A 1 140 ? -4.186 11.543 1.007 1.00 74.31 140 VAL A N 1
ATOM 1164 C CA . VAL A 1 140 ? -3.165 12.044 1.931 1.00 74.31 140 VAL A CA 1
ATOM 1165 C C . VAL A 1 140 ? -3.853 12.796 3.060 1.00 74.31 140 VAL A C 1
ATOM 1167 O O . VAL A 1 140 ? -4.432 13.856 2.838 1.00 74.31 140 VAL A O 1
ATOM 1170 N N . ILE A 1 141 ? -3.755 12.276 4.283 1.00 74.69 141 ILE A N 1
ATOM 1171 C CA . ILE A 1 141 ? -4.217 12.987 5.478 1.00 74.69 141 ILE A CA 1
ATOM 1172 C C . ILE A 1 141 ? -3.066 13.193 6.463 1.00 74.69 141 ILE A C 1
ATOM 1174 O O . ILE A 1 141 ? -1.996 12.580 6.377 1.00 74.69 141 ILE A O 1
ATOM 1178 N N . PHE A 1 142 ? -3.291 14.064 7.439 1.00 69.06 142 PHE A N 1
ATOM 1179 C CA . PHE A 1 142 ? -2.483 14.117 8.648 1.00 69.06 142 PHE A CA 1
ATOM 1180 C C . PHE A 1 142 ? -3.200 13.302 9.730 1.00 69.06 142 PHE A C 1
ATOM 1182 O O . PHE A 1 142 ? -4.059 13.846 10.425 1.00 69.06 142 PHE A O 1
ATOM 1189 N N . PRO A 1 143 ? -2.930 11.988 9.858 1.00 64.12 143 PRO A N 1
ATOM 1190 C C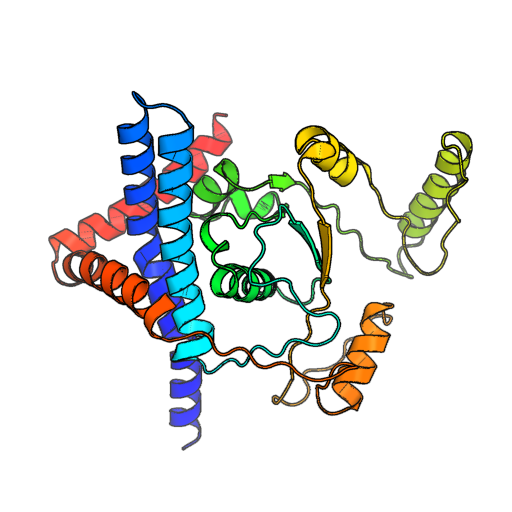A . PRO A 1 143 ? -3.531 11.219 10.928 1.00 64.12 143 PRO A CA 1
ATOM 1191 C C . PRO A 1 143 ? -2.858 11.654 12.232 1.00 64.12 143 PRO A C 1
ATOM 1193 O O . PRO A 1 143 ? -1.721 11.265 12.519 1.00 64.12 143 PRO A O 1
ATOM 1196 N N . GLU A 1 144 ? -3.540 12.490 13.012 1.00 58.12 144 GLU A N 1
ATOM 1197 C CA . GLU A 1 144 ? -3.139 12.801 14.382 1.00 58.12 144 GLU A CA 1
ATOM 1198 C C . GLU A 1 144 ? -3.270 11.541 15.240 1.00 58.12 144 GLU A C 1
ATOM 1200 O O . GLU A 1 144 ? -4.299 11.246 15.842 1.00 58.12 144 GLU A O 1
ATOM 1205 N N . GLY A 1 145 ? -2.206 10.744 15.259 1.00 64.94 145 GLY A N 1
ATOM 1206 C CA . GLY A 1 145 ? -2.109 9.524 16.047 1.00 64.94 145 GLY A CA 1
ATOM 1207 C C . GLY A 1 145 ? -1.626 9.803 17.463 1.00 64.94 145 GLY A C 1
ATOM 1208 O O . GLY A 1 145 ? -0.579 9.285 17.858 1.00 64.94 145 GLY A O 1
ATOM 1209 N N . THR A 1 146 ? -2.343 10.622 18.232 1.00 73.44 146 THR A N 1
ATOM 1210 C CA . THR A 1 146 ? -2.026 10.788 19.655 1.00 73.44 146 THR A CA 1
ATOM 1211 C C . THR A 1 146 ? -2.407 9.504 20.383 1.00 73.44 146 THR A C 1
ATOM 1213 O O . THR A 1 146 ? -3.575 9.130 20.450 1.00 73.44 146 THR A O 1
ATOM 1216 N N . ARG A 1 147 ? -1.411 8.777 20.895 1.00 77.75 147 ARG A N 1
ATOM 1217 C CA . ARG A 1 147 ? -1.651 7.559 21.674 1.00 77.75 147 ARG A CA 1
ATOM 1218 C C . ARG A 1 147 ? -1.984 7.926 23.110 1.00 77.75 147 ARG A C 1
ATOM 1220 O O . ARG A 1 147 ? -1.342 8.798 23.690 1.00 77.75 147 ARG A O 1
ATOM 1227 N N . TYR A 1 148 ? -2.928 7.197 23.698 1.00 81.31 148 TYR A N 1
ATOM 1228 C CA . TYR A 1 148 ? -3.215 7.313 25.120 1.00 81.31 148 TYR A CA 1
ATOM 1229 C C . TYR A 1 148 ? -1.938 7.072 25.944 1.00 81.31 148 TYR A C 1
ATOM 1231 O O . TYR A 1 148 ? -1.275 6.043 25.798 1.00 81.31 148 TYR A O 1
ATOM 1239 N N . ASN A 1 149 ? -1.598 8.025 26.808 1.00 82.50 149 ASN A N 1
ATOM 1240 C CA . ASN A 1 149 ? -0.450 7.967 27.699 1.00 82.50 149 ASN A CA 1
ATOM 1241 C C . ASN A 1 149 ? -0.879 8.420 29.095 1.00 82.50 149 ASN A C 1
ATOM 1243 O O . ASN A 1 149 ? -1.191 9.591 29.298 1.00 82.50 149 ASN A O 1
ATOM 1247 N N . VAL A 1 150 ? -0.836 7.493 30.054 1.00 85.38 150 VAL A N 1
ATOM 1248 C CA . VAL A 1 150 ? -1.225 7.723 31.457 1.00 85.38 150 VAL A CA 1
ATOM 1249 C C . VAL A 1 150 ? -0.428 8.867 32.096 1.00 85.38 150 VAL A C 1
ATOM 1251 O O . VAL A 1 150 ? -0.952 9.591 32.938 1.00 85.38 150 VAL A O 1
ATOM 1254 N N . ASN A 1 151 ? 0.823 9.069 31.675 1.00 88.25 151 ASN A N 1
ATOM 1255 C CA . ASN A 1 151 ? 1.689 10.114 32.221 1.00 88.25 151 ASN A CA 1
ATOM 1256 C C . ASN A 1 151 ? 1.387 11.503 31.636 1.00 88.25 151 ASN A C 1
ATOM 1258 O O . ASN A 1 151 ? 1.816 12.508 32.196 1.00 88.25 151 ASN A O 1
ATOM 1262 N N . ASN A 1 152 ? 0.648 11.582 30.526 1.00 87.75 152 ASN A N 1
ATOM 1263 C CA . ASN A 1 152 ? 0.277 12.844 29.894 1.00 87.75 152 ASN A CA 1
ATOM 1264 C C . ASN A 1 152 ? -1.147 13.251 30.304 1.00 87.75 152 ASN A C 1
ATOM 1266 O O . ASN A 1 152 ? -2.096 13.110 29.533 1.00 87.75 152 ASN A O 1
ATOM 1270 N N . LYS A 1 153 ? -1.291 13.760 31.535 1.00 89.75 153 LYS A N 1
ATOM 1271 C CA . LYS A 1 153 ? -2.591 14.173 32.096 1.00 89.75 153 LYS A CA 1
ATOM 1272 C C . LYS A 1 153 ? -3.291 15.240 31.255 1.00 89.75 153 LYS A C 1
ATOM 1274 O O . LYS A 1 153 ? -4.483 15.111 31.012 1.00 89.75 153 LYS A O 1
ATOM 1279 N N . LYS A 1 154 ? -2.539 16.219 30.738 1.00 90.62 154 LYS A N 1
ATOM 1280 C CA . LYS A 1 154 ? -3.068 17.293 29.883 1.00 90.62 154 LYS A CA 1
ATOM 1281 C C . LYS A 1 154 ? -3.812 16.736 28.665 1.00 90.62 154 LYS A C 1
ATOM 1283 O O . LYS A 1 154 ? -4.940 17.125 28.403 1.00 90.62 154 LYS A O 1
ATOM 1288 N N . MET A 1 155 ? -3.215 15.775 27.964 1.00 88.25 155 MET A N 1
ATOM 1289 C CA . MET A 1 155 ? -3.843 15.112 26.816 1.00 88.25 155 MET A CA 1
ATOM 1290 C C . MET A 1 155 ? -5.120 14.342 27.207 1.00 88.25 155 MET A C 1
ATOM 1292 O O . MET A 1 155 ? -6.090 14.325 26.449 1.00 88.25 155 MET A O 1
ATOM 1296 N N . ILE A 1 156 ? -5.128 13.688 28.375 1.00 89.50 156 ILE A N 1
ATOM 1297 C CA . ILE A 1 156 ? -6.314 12.979 28.881 1.00 89.50 156 ILE A CA 1
ATOM 1298 C C . ILE A 1 156 ? -7.433 13.986 29.171 1.00 89.50 156 ILE A C 1
ATOM 1300 O O . ILE A 1 156 ? -8.549 13.800 28.692 1.00 89.50 156 ILE A O 1
ATOM 1304 N N . GLU A 1 157 ? -7.123 15.067 29.886 1.00 91.38 157 GLU A N 1
ATOM 1305 C CA . GLU A 1 157 ? -8.063 16.147 30.203 1.00 91.38 157 GLU A CA 1
ATOM 1306 C C . GLU A 1 157 ? -8.626 16.796 28.929 1.00 91.38 157 GLU A C 1
ATOM 1308 O O . GLU A 1 157 ? -9.839 16.914 28.788 1.00 91.38 157 GLU A O 1
ATOM 1313 N N . GLU A 1 158 ? -7.785 17.123 27.942 1.00 90.00 158 GLU A N 1
ATOM 1314 C CA . GLU A 1 158 ? -8.217 17.665 26.642 1.00 90.00 158 GLU A CA 1
ATOM 1315 C C . GLU A 1 158 ? -9.162 16.713 25.888 1.00 90.00 158 GLU A C 1
ATOM 1317 O O . GLU A 1 158 ? -10.122 17.144 25.240 1.00 90.00 158 GLU A O 1
ATOM 1322 N N . SER A 1 159 ? -8.920 15.402 25.970 1.00 89.12 159 SER A N 1
ATOM 1323 C CA . SER A 1 159 ? -9.800 14.391 25.379 1.00 89.12 159 SER A CA 1
ATOM 1324 C C . SER A 1 159 ? -11.143 14.281 26.105 1.00 89.12 159 SER A C 1
ATOM 1326 O O . SER A 1 159 ? -12.176 14.085 25.458 1.00 89.12 159 SER A O 1
ATOM 1328 N N . GLN A 1 160 ? -11.136 14.376 27.434 1.00 90.31 160 GLN A N 1
ATOM 1329 C CA . GLN A 1 160 ? -12.340 14.304 28.263 1.00 90.31 160 GLN A CA 1
ATOM 1330 C C . GLN A 1 160 ? -13.200 15.557 28.102 1.00 90.31 160 GLN A C 1
ATOM 1332 O O . GLN A 1 160 ? -14.407 15.439 27.889 1.00 90.31 160 GLN A O 1
ATOM 1337 N N . ASN A 1 161 ? -12.572 16.735 28.101 1.00 89.94 161 ASN A N 1
ATOM 1338 C CA . ASN A 1 161 ? -13.233 18.013 27.852 1.00 89.94 161 ASN A CA 1
ATOM 1339 C C . ASN A 1 161 ? -13.895 18.021 26.474 1.00 89.94 161 ASN A C 1
ATOM 1341 O O . ASN A 1 161 ? -15.073 18.347 26.369 1.00 89.94 161 ASN A O 1
ATOM 1345 N N . PHE A 1 162 ? -13.200 17.550 25.433 1.00 87.56 162 PHE A N 1
ATOM 1346 C CA . PHE A 1 162 ? -13.804 17.427 24.107 1.00 87.56 162 PHE A CA 1
ATOM 1347 C C . PHE A 1 162 ? -15.038 16.516 24.085 1.00 87.56 162 PHE A C 1
ATOM 1349 O O . PHE A 1 162 ? -16.038 16.878 23.470 1.00 87.56 162 PHE A O 1
ATOM 1356 N N . ALA A 1 163 ? -14.995 15.349 24.740 1.00 87.06 163 ALA A N 1
ATOM 1357 C CA . ALA A 1 163 ? -16.160 14.463 24.809 1.00 87.06 163 ALA A CA 1
ATOM 1358 C C . ALA A 1 163 ? -17.344 15.140 25.523 1.00 87.06 163 ALA A C 1
ATOM 1360 O O . ALA A 1 163 ? -18.478 15.064 25.046 1.00 87.06 163 ALA A O 1
ATOM 1361 N N . ALA A 1 164 ? -17.069 15.847 26.623 1.00 84.06 164 ALA A N 1
ATOM 1362 C CA . ALA A 1 164 ? -18.072 16.577 27.392 1.00 84.06 164 ALA A CA 1
ATOM 1363 C C . ALA A 1 164 ? -18.678 17.763 26.615 1.00 84.06 164 ALA A C 1
ATOM 1365 O O . ALA A 1 164 ? -19.877 18.023 26.720 1.00 84.06 164 ALA A O 1
ATOM 1366 N N . GLU A 1 165 ? -17.873 18.472 25.821 1.00 82.88 165 GLU A N 1
ATOM 1367 C CA . GLU A 1 165 ? -18.317 19.590 24.980 1.00 82.88 165 GLU A CA 1
ATOM 1368 C C . GLU A 1 165 ? -19.134 19.118 23.775 1.00 82.88 165 GLU A C 1
ATOM 1370 O O . GLU A 1 165 ? -20.228 19.628 23.533 1.00 82.88 165 GLU A O 1
ATOM 1375 N N . GLN A 1 166 ? -18.648 18.108 23.047 1.00 75.00 166 GLN A N 1
ATOM 1376 C CA . GLN A 1 166 ? -19.346 17.542 21.886 1.00 75.00 166 GLN A CA 1
ATOM 1377 C C . GLN A 1 166 ? -20.675 16.891 22.261 1.00 75.00 166 GLN A C 1
ATOM 1379 O O . GLN A 1 166 ? -21.615 16.891 21.465 1.00 75.00 166 GLN A O 1
ATOM 1384 N N . GLY A 1 167 ? -20.798 16.407 23.500 1.00 62.00 167 GLY A N 1
ATOM 1385 C CA . GLY A 1 167 ? -22.061 15.895 24.010 1.00 62.00 167 GLY A CA 1
ATOM 1386 C C . GLY A 1 167 ? -23.191 16.927 24.105 1.00 62.00 167 GLY A C 1
ATOM 1387 O O . GLY A 1 167 ? -24.329 16.529 24.330 1.00 62.00 167 GLY A O 1
ATOM 1388 N N . LYS A 1 168 ? -22.901 18.221 23.903 1.00 56.94 168 LYS A N 1
ATOM 1389 C CA . LYS A 1 168 ? -23.899 19.299 23.818 1.00 56.94 168 LYS A CA 1
ATOM 1390 C C . LYS A 1 168 ? -24.357 19.603 22.384 1.00 56.94 168 LYS A C 1
ATOM 1392 O O . LYS A 1 168 ? -25.384 20.252 22.223 1.00 56.94 168 LYS A O 1
ATOM 1397 N N . ALA A 1 169 ? -23.605 19.176 21.366 1.00 57.34 169 ALA A N 1
ATOM 1398 C CA . ALA A 1 169 ? -23.833 19.535 19.961 1.00 57.34 169 ALA A CA 1
ATOM 1399 C C . ALA A 1 169 ? -24.469 18.409 19.123 1.00 57.34 169 ALA A C 1
ATOM 1401 O O . ALA A 1 169 ? -25.132 18.689 18.128 1.00 57.34 169 ALA A O 1
ATOM 1402 N N . PHE A 1 170 ? -24.291 17.144 19.516 1.00 57.16 170 PHE A N 1
ATOM 1403 C CA . PHE A 1 170 ? -24.790 15.977 18.781 1.00 57.16 170 PHE A CA 1
ATOM 1404 C C . PHE A 1 170 ? -26.015 15.330 19.450 1.00 57.16 170 PHE A C 1
ATOM 1406 O O . PHE A 1 170 ? -26.174 15.381 20.666 1.00 57.16 170 PHE A O 1
ATOM 1413 N N . ILE A 1 171 ? -26.852 14.646 18.653 1.00 52.84 171 ILE A N 1
ATOM 1414 C CA . ILE A 1 171 ? -28.094 13.940 19.063 1.00 52.84 171 ILE A CA 1
ATOM 1415 C C . ILE A 1 171 ? -27.857 12.893 20.179 1.00 52.84 171 ILE A C 1
ATOM 1417 O O . ILE A 1 171 ? -28.791 12.485 20.869 1.00 52.84 171 ILE A O 1
ATOM 1421 N N . LYS A 1 172 ? -26.606 12.467 20.395 1.00 60.75 172 LYS A N 1
ATOM 1422 C CA . LYS A 1 172 ? -26.207 11.541 21.459 1.00 60.75 172 LYS A CA 1
ATOM 1423 C C . LYS A 1 172 ? -24.897 12.019 22.079 1.00 60.75 172 LYS A C 1
ATOM 1425 O O . LYS A 1 172 ? -23.926 12.246 21.358 1.00 60.75 172 LYS A O 1
ATOM 1430 N N . SER A 1 173 ? -24.863 12.167 23.402 1.00 70.38 173 SER A N 1
ATOM 1431 C CA . SER A 1 173 ? -23.656 12.607 24.097 1.00 70.38 173 SER A CA 1
ATOM 1432 C C . SER A 1 173 ? -22.521 11.590 23.955 1.00 70.38 173 SER A C 1
ATOM 1434 O O . SER A 1 173 ? -22.738 10.380 24.061 1.00 70.38 173 SER A O 1
ATOM 1436 N N . LEU A 1 174 ? -21.299 12.070 23.690 1.00 80.75 174 LEU A N 1
ATOM 1437 C CA . LEU A 1 174 ? -20.125 11.199 23.648 1.00 80.75 174 LEU A CA 1
ATOM 1438 C C . LEU A 1 174 ? -19.753 10.770 25.077 1.00 80.75 174 LEU A C 1
ATOM 1440 O O . LEU A 1 174 ? -19.703 11.615 25.973 1.00 80.75 174 LEU A O 1
ATOM 1444 N N . PRO A 1 175 ? -19.468 9.478 25.318 1.00 86.38 175 PRO A N 1
ATOM 1445 C CA . PRO A 1 175 ? -19.024 9.026 26.627 1.00 86.38 175 PRO A CA 1
ATOM 1446 C C . PRO A 1 175 ? -17.648 9.616 26.951 1.00 86.38 175 PRO A C 1
ATOM 1448 O O . PRO A 1 175 ? -16.742 9.611 26.118 1.00 86.38 175 PRO A O 1
ATOM 1451 N N . VAL A 1 176 ? -17.475 10.087 28.184 1.00 87.75 176 VAL A N 1
ATOM 1452 C CA . VAL A 1 176 ? -16.170 10.532 28.681 1.00 87.75 176 VAL A CA 1
ATOM 1453 C C . VAL A 1 176 ? -15.333 9.298 29.007 1.00 87.75 176 VAL A C 1
ATOM 1455 O O . VAL A 1 176 ? -15.636 8.547 29.935 1.00 87.75 176 VAL A O 1
ATOM 1458 N N . LEU A 1 177 ? -14.286 9.064 28.218 1.00 88.19 177 LEU A N 1
ATOM 1459 C CA . LEU A 1 177 ? -13.432 7.885 28.337 1.00 88.19 177 LEU A CA 1
ATOM 1460 C C . LEU A 1 177 ? -12.231 8.179 29.250 1.00 88.19 177 LEU A C 1
ATOM 1462 O O . LEU A 1 177 ? -11.610 9.238 29.180 1.00 88.19 177 LEU A O 1
ATOM 1466 N N . SER A 1 178 ? -11.905 7.230 30.131 1.00 84.56 178 SER A N 1
ATOM 1467 C CA . SER A 1 178 ? -10.782 7.341 31.079 1.00 84.56 178 SER A CA 1
ATOM 1468 C C . SER A 1 178 ? -9.606 6.422 30.757 1.00 84.56 178 SER A C 1
ATOM 1470 O O . SER A 1 178 ? -8.520 6.627 31.278 1.00 84.56 178 SER A O 1
ATOM 1472 N N . GLN A 1 179 ? -9.817 5.406 29.916 1.00 85.56 179 GLN A N 1
ATOM 1473 C CA . GLN A 1 179 ? -8.808 4.390 29.575 1.00 85.56 179 GLN A CA 1
ATOM 1474 C C . GLN A 1 179 ? -8.305 4.504 28.131 1.00 85.56 179 GLN A C 1
ATOM 1476 O O . GLN A 1 179 ? -7.322 3.869 27.758 1.00 85.56 179 GLN A O 1
ATOM 1481 N N . VAL A 1 180 ? -9.001 5.284 27.307 1.00 83.94 180 VAL A N 1
ATOM 1482 C CA . VAL A 1 180 ? -8.679 5.545 25.904 1.00 83.94 180 VAL A CA 1
ATOM 1483 C C . VAL A 1 180 ? -9.033 6.992 25.585 1.00 83.94 180 VAL A C 1
ATOM 1485 O O . VAL A 1 180 ? -9.832 7.605 26.291 1.00 83.94 180 VAL A O 1
ATOM 1488 N N . LEU A 1 181 ? -8.442 7.530 24.521 1.00 85.88 181 LEU A N 1
ATOM 1489 C CA . LEU A 1 181 ? -8.806 8.852 24.022 1.00 85.88 181 LEU A CA 1
ATOM 1490 C C . LEU A 1 181 ? -10.080 8.775 23.184 1.00 85.88 181 LEU A C 1
ATOM 1492 O O . LEU A 1 181 ? -10.333 7.785 22.496 1.00 85.88 181 LEU A O 1
ATOM 1496 N N . THR A 1 182 ? -10.855 9.850 23.226 1.00 87.62 182 THR A N 1
ATOM 1497 C CA . THR A 1 182 ? -12.040 10.047 22.398 1.00 87.62 182 THR A CA 1
ATOM 1498 C C . THR A 1 182 ? -11.590 10.237 20.947 1.00 87.62 182 THR A C 1
ATOM 1500 O O . THR A 1 182 ? -10.806 11.157 20.680 1.00 87.62 182 THR A O 1
ATOM 1503 N N . PRO A 1 183 ? -12.044 9.393 20.003 1.00 82.12 183 PRO A N 1
ATOM 1504 C CA . PRO A 1 183 ? -11.628 9.491 18.611 1.00 82.12 183 PRO A CA 1
ATOM 1505 C C . PRO A 1 183 ? -12.079 10.821 18.002 1.00 82.12 183 PRO A C 1
ATOM 1507 O O . PRO A 1 183 ? -13.175 11.313 18.271 1.00 82.12 183 PRO A O 1
ATOM 1510 N N . ARG A 1 184 ? -11.219 11.406 17.166 1.00 81.00 184 ARG A N 1
ATOM 1511 C CA . ARG A 1 184 ? -11.539 12.601 16.380 1.00 81.00 184 ARG A CA 1
ATOM 1512 C C . ARG A 1 184 ? -11.974 12.148 14.991 1.00 81.00 184 ARG A C 1
ATOM 1514 O O . ARG A 1 184 ? -11.192 11.524 14.282 1.00 81.00 184 ARG A O 1
ATOM 1521 N N . THR A 1 185 ? -13.215 12.444 14.619 1.00 80.25 185 THR A N 1
ATOM 1522 C CA . THR A 1 185 ? -13.837 11.916 13.394 1.00 80.25 185 THR A CA 1
ATOM 1523 C C . THR A 1 185 ? -13.759 12.863 12.208 1.00 80.25 185 THR A C 1
ATOM 1525 O O . THR A 1 185 ? -13.888 12.392 11.090 1.00 80.25 185 THR A O 1
ATOM 1528 N N . LYS A 1 186 ? -13.456 14.155 12.409 1.00 81.12 186 LYS A N 1
ATOM 1529 C CA . LYS A 1 186 ? -13.487 15.190 11.354 1.00 81.12 186 LYS A CA 1
ATOM 1530 C C . LYS A 1 186 ? -12.835 14.777 10.031 1.00 81.12 186 LYS A C 1
ATOM 1532 O O . LYS A 1 186 ? -13.427 14.952 8.978 1.00 81.12 186 LYS A O 1
ATOM 1537 N N . ALA A 1 187 ? -11.614 14.239 10.077 1.00 77.94 187 ALA A N 1
ATOM 1538 C CA . ALA A 1 187 ? -10.910 13.819 8.865 1.00 77.94 187 ALA A CA 1
ATOM 1539 C C . ALA A 1 187 ? -11.587 12.613 8.197 1.00 77.94 187 ALA A C 1
ATOM 1541 O O . ALA A 1 187 ? -11.669 12.564 6.975 1.00 77.94 187 ALA A O 1
ATOM 1542 N N . ALA A 1 188 ? -12.090 11.663 8.991 1.00 79.50 188 ALA A N 1
ATOM 1543 C CA . ALA A 1 188 ? -12.851 10.533 8.475 1.00 79.50 188 ALA A CA 1
ATOM 1544 C C . ALA A 1 188 ? -14.168 11.014 7.851 1.00 79.50 188 ALA A C 1
ATOM 1546 O O . ALA A 1 188 ? -14.421 10.700 6.697 1.00 79.50 188 ALA A O 1
ATOM 1547 N N . GLU A 1 189 ? -14.947 11.836 8.559 1.00 81.06 189 GLU A N 1
ATOM 1548 C CA . GLU A 1 189 ? -16.197 12.440 8.074 1.00 81.06 189 GLU A CA 1
ATOM 1549 C C . GLU A 1 189 ? -15.987 13.191 6.757 1.00 81.06 189 GLU A C 1
ATOM 1551 O O . GLU A 1 189 ? -16.632 12.856 5.769 1.00 81.06 189 GLU A O 1
ATOM 1556 N N . ALA A 1 190 ? -15.006 14.096 6.691 1.00 82.69 190 ALA A N 1
ATOM 1557 C CA . ALA A 1 190 ? -14.669 14.809 5.458 1.00 82.69 190 ALA A CA 1
ATOM 1558 C C . ALA A 1 190 ? -14.274 13.855 4.313 1.00 82.69 190 ALA A C 1
ATOM 1560 O O . ALA A 1 190 ? -14.591 14.102 3.152 1.00 82.69 190 ALA A O 1
ATOM 1561 N N . SER A 1 191 ? -13.603 12.743 4.628 1.00 79.75 191 SER A N 1
ATOM 1562 C CA . SER A 1 191 ? -13.262 11.725 3.626 1.00 79.75 191 SER A CA 1
ATOM 1563 C C . SER A 1 191 ? -14.512 11.010 3.103 1.00 79.75 191 SER A C 1
ATOM 1565 O O . SER A 1 191 ? -14.634 10.805 1.899 1.00 79.75 191 SER A O 1
ATOM 1567 N N . PHE A 1 192 ? -15.454 10.661 3.986 1.00 79.12 192 PHE A N 1
ATOM 1568 C CA . PHE A 1 192 ? -16.723 10.025 3.618 1.00 79.12 192 PHE A CA 1
ATOM 1569 C C . PHE A 1 192 ? -17.641 10.956 2.817 1.00 79.12 192 PHE A C 1
ATOM 1571 O O . PHE A 1 192 ? -18.281 10.504 1.870 1.00 79.12 192 PHE A O 1
ATOM 1578 N N . GLU A 1 193 ? -17.677 12.247 3.150 1.00 80.19 193 GLU A N 1
ATOM 1579 C CA . GLU A 1 193 ? -18.430 13.251 2.390 1.00 80.19 193 GLU A CA 1
ATOM 1580 C C . GLU A 1 193 ? -17.941 13.341 0.938 1.00 80.19 193 GLU A C 1
ATOM 1582 O O . GLU A 1 193 ? -18.751 13.391 0.013 1.00 80.19 193 GLU A O 1
ATOM 1587 N N . VAL A 1 194 ? -16.620 13.293 0.724 1.00 78.94 194 VAL A N 1
ATOM 1588 C CA . VAL A 1 194 ? -16.016 13.327 -0.619 1.00 78.94 194 VAL A CA 1
ATOM 1589 C C . VAL A 1 194 ? -16.208 12.013 -1.377 1.00 78.94 194 VAL A C 1
ATOM 1591 O O . VAL A 1 194 ? -16.432 12.037 -2.587 1.00 78.94 194 VAL A O 1
ATOM 1594 N N . LEU A 1 195 ? -16.126 10.867 -0.694 1.00 75.44 195 LEU A N 1
ATOM 1595 C CA . LEU A 1 195 ? -16.275 9.549 -1.324 1.00 75.44 195 LEU A CA 1
ATOM 1596 C C . LEU A 1 195 ? -17.712 9.257 -1.793 1.00 75.44 195 LEU A C 1
ATOM 1598 O O . LEU A 1 195 ? -17.884 8.347 -2.596 1.00 75.44 195 LEU A O 1
ATOM 1602 N N . CYS A 1 196 ? -18.694 10.067 -1.376 1.00 65.56 196 CYS A N 1
ATOM 1603 C CA . CYS A 1 196 ? -20.134 9.885 -1.572 1.00 65.56 196 CYS A CA 1
ATOM 1604 C C . CYS A 1 196 ? -20.681 8.638 -0.836 1.00 65.56 196 CYS A C 1
ATOM 1606 O O . CYS A 1 196 ? -20.225 7.523 -1.090 1.00 65.56 196 CYS A O 1
ATOM 1608 N N . PRO A 1 197 ? -21.686 8.781 0.051 1.00 64.81 197 PRO A N 1
ATOM 1609 C CA . PRO A 1 197 ? -22.247 7.650 0.799 1.00 64.81 197 PRO A CA 1
ATOM 1610 C C . PRO A 1 197 ? -22.764 6.506 -0.083 1.00 64.81 197 PRO A C 1
ATOM 1612 O O . PRO A 1 197 ? -22.571 5.344 0.260 1.00 64.81 197 PRO A O 1
ATOM 1615 N N . ASP A 1 198 ? -23.349 6.826 -1.241 1.00 77.69 198 ASP A N 1
ATOM 1616 C CA . ASP A 1 198 ? -23.932 5.842 -2.166 1.00 77.69 198 ASP A CA 1
ATOM 1617 C C . ASP A 1 198 ? -22.875 5.045 -2.949 1.00 77.69 198 ASP A C 1
ATOM 1619 O O . ASP A 1 198 ? -23.207 4.113 -3.681 1.00 77.69 198 ASP A O 1
ATOM 1623 N N . TYR A 1 199 ? -21.597 5.416 -2.827 1.00 84.50 199 TYR A N 1
ATOM 1624 C CA . TYR A 1 199 ? -20.501 4.737 -3.508 1.00 84.50 199 TYR A CA 1
ATOM 1625 C C . TYR A 1 199 ? -19.959 3.541 -2.717 1.00 84.50 199 TYR A C 1
ATOM 1627 O O . TYR A 1 199 ? -19.295 2.700 -3.312 1.00 84.50 199 TYR A O 1
ATOM 1635 N N . VAL A 1 200 ? -20.198 3.455 -1.402 1.00 88.62 200 VAL A N 1
ATOM 1636 C CA . VAL A 1 200 ? -19.621 2.414 -0.531 1.00 88.62 200 VAL A CA 1
ATOM 1637 C C . VAL A 1 200 ? -20.623 1.280 -0.318 1.00 88.62 200 VAL A C 1
ATOM 1639 O O . VAL A 1 200 ? -21.669 1.476 0.294 1.00 88.62 200 VAL A O 1
ATOM 1642 N N . ASP A 1 201 ? -20.267 0.072 -0.754 1.00 90.38 201 ASP A N 1
ATOM 1643 C CA . ASP A 1 201 ? -21.112 -1.120 -0.611 1.00 90.38 201 ASP A CA 1
ATOM 1644 C C . ASP A 1 201 ? -20.949 -1.789 0.762 1.00 90.38 201 ASP A C 1
ATOM 1646 O O . ASP A 1 201 ? -21.901 -2.353 1.306 1.00 90.38 201 ASP A O 1
ATOM 1650 N N . ALA A 1 202 ? -19.732 -1.766 1.322 1.00 90.25 202 ALA A N 1
ATOM 1651 C CA . ALA A 1 202 ? -19.416 -2.456 2.569 1.00 90.25 202 ALA A CA 1
ATOM 1652 C C . ALA A 1 202 ? -18.227 -1.843 3.328 1.00 90.25 202 ALA A C 1
ATOM 1654 O O . ALA A 1 202 ? -17.338 -1.205 2.760 1.00 90.25 202 ALA A O 1
ATOM 1655 N N . VAL A 1 203 ? -18.181 -2.111 4.636 1.00 90.38 203 VAL A N 1
ATOM 1656 C CA . VAL A 1 203 ? -17.026 -1.834 5.499 1.00 90.38 203 VAL A CA 1
ATOM 1657 C C . VAL A 1 203 ? -16.468 -3.160 5.991 1.00 90.38 203 VAL A C 1
ATOM 1659 O O . VAL A 1 203 ? -17.186 -3.940 6.615 1.00 90.38 203 VAL A O 1
ATOM 1662 N N . TYR A 1 204 ? -15.199 -3.429 5.699 1.00 92.12 204 TYR A N 1
ATOM 1663 C CA . TYR A 1 204 ? -14.521 -4.642 6.150 1.00 92.12 204 TYR A CA 1
ATOM 1664 C C . TYR A 1 204 ? -13.680 -4.309 7.384 1.00 92.12 204 TYR A C 1
ATOM 1666 O O . TYR A 1 204 ? -12.756 -3.500 7.306 1.00 92.12 204 TYR A O 1
ATOM 1674 N N . ASP A 1 205 ? -14.001 -4.941 8.515 1.00 91.56 205 ASP A N 1
ATOM 1675 C CA . ASP A 1 205 ? -13.210 -4.880 9.749 1.00 91.56 205 ASP A CA 1
ATOM 1676 C C . ASP A 1 205 ? -12.164 -6.002 9.744 1.00 91.56 205 ASP A C 1
ATOM 1678 O O . ASP A 1 205 ? -12.485 -7.193 9.796 1.00 91.56 205 ASP A O 1
ATOM 1682 N N . LEU A 1 206 ? -10.897 -5.616 9.631 1.00 89.88 206 LEU A N 1
ATOM 1683 C CA . LEU A 1 206 ? -9.766 -6.514 9.482 1.00 89.88 206 LEU A CA 1
ATOM 1684 C C . LEU A 1 206 ? -8.845 -6.423 10.700 1.00 89.88 206 LEU A C 1
ATOM 1686 O O . LEU A 1 206 ? -8.278 -5.380 11.013 1.00 89.88 206 LEU A O 1
ATOM 1690 N N . THR A 1 207 ? -8.595 -7.562 11.345 1.00 89.12 207 THR A N 1
ATOM 1691 C CA . THR A 1 207 ? -7.534 -7.672 12.352 1.00 89.12 207 THR A CA 1
ATOM 1692 C C . THR A 1 207 ? -6.325 -8.407 11.780 1.00 89.12 207 THR A C 1
ATOM 1694 O O . THR A 1 207 ? -6.387 -9.598 11.482 1.00 89.12 207 THR A O 1
ATOM 1697 N N . ILE A 1 208 ? -5.206 -7.698 11.675 1.00 87.56 208 ILE A N 1
ATOM 1698 C CA . ILE A 1 208 ? -3.891 -8.206 11.288 1.00 87.56 208 ILE A CA 1
ATOM 1699 C C . ILE A 1 208 ? -3.176 -8.742 12.525 1.00 87.56 208 ILE A C 1
ATOM 1701 O O . ILE A 1 208 ? -3.173 -8.102 13.584 1.00 87.56 208 ILE A O 1
ATOM 1705 N N . ALA A 1 209 ? -2.558 -9.910 12.365 1.00 84.75 209 ALA A N 1
ATOM 1706 C CA . ALA A 1 209 ? -1.596 -10.468 13.298 1.00 84.75 209 ALA A CA 1
ATOM 1707 C C . ALA A 1 209 ? -0.492 -11.203 12.545 1.00 84.75 209 ALA A C 1
ATOM 1709 O O . ALA A 1 209 ? -0.751 -11.906 11.569 1.00 84.75 209 ALA A O 1
ATOM 1710 N N . TYR A 1 210 ? 0.729 -11.082 13.051 1.00 79.75 210 TYR A N 1
ATOM 1711 C CA . TYR A 1 210 ? 1.891 -11.800 12.546 1.00 79.75 210 TYR A CA 1
ATOM 1712 C C . TYR A 1 210 ? 2.210 -12.957 13.491 1.00 79.75 210 TYR A C 1
ATOM 1714 O O . TYR A 1 210 ? 2.333 -12.738 14.699 1.00 79.75 210 TYR A O 1
ATOM 1722 N N . SER A 1 211 ? 2.312 -14.179 12.959 1.00 69.31 211 SER A N 1
ATOM 1723 C CA . SER A 1 211 ? 2.793 -15.331 13.730 1.00 69.31 211 SER A CA 1
ATOM 1724 C C . SER A 1 211 ? 4.293 -15.179 13.956 1.00 69.31 211 SER A C 1
ATOM 1726 O O . SER A 1 211 ? 5.053 -15.062 12.996 1.00 69.31 211 SER A O 1
ATOM 1728 N N . ASN A 1 212 ? 4.713 -15.159 15.218 1.00 58.09 212 ASN A N 1
ATOM 1729 C CA . ASN A 1 212 ? 6.124 -15.125 15.573 1.00 58.09 212 ASN A CA 1
ATOM 1730 C C . ASN A 1 212 ? 6.615 -16.562 15.758 1.00 58.09 212 ASN A C 1
ATOM 1732 O O . ASN A 1 212 ? 6.433 -17.132 16.828 1.00 58.09 212 ASN A O 1
ATOM 1736 N N . ASP A 1 213 ? 7.287 -17.104 14.745 1.00 49.38 213 ASP A N 1
ATOM 1737 C CA . ASP A 1 213 ? 8.192 -18.250 14.932 1.00 49.38 213 ASP A CA 1
ATOM 1738 C C . ASP A 1 213 ? 9.598 -17.786 15.380 1.00 49.38 213 ASP A C 1
ATOM 1740 O O . ASP A 1 213 ? 10.512 -18.593 15.523 1.00 49.38 213 ASP A O 1
ATOM 1744 N N . TYR A 1 214 ? 9.786 -16.477 15.594 1.00 40.38 214 TYR A N 1
ATOM 1745 C CA . TYR A 1 214 ? 11.016 -15.882 16.112 1.00 40.38 214 TYR A CA 1
ATOM 1746 C C . TYR A 1 214 ? 10.822 -15.445 17.566 1.00 40.38 214 TYR A C 1
ATOM 1748 O O . TYR A 1 214 ? 9.946 -14.635 17.872 1.00 40.38 214 TYR A O 1
ATOM 1756 N N . GLU A 1 215 ? 11.646 -16.020 18.441 1.00 38.88 215 GLU A N 1
ATOM 1757 C CA . GLU A 1 215 ? 11.670 -15.801 19.886 1.00 38.88 215 GLU A CA 1
ATOM 1758 C C . GLU A 1 215 ? 11.809 -14.321 20.285 1.00 38.88 215 GLU A C 1
ATOM 1760 O O . GLU A 1 215 ? 12.534 -13.541 19.666 1.00 38.88 215 GLU A O 1
ATOM 1765 N N . ASP A 1 216 ? 11.083 -13.990 21.355 1.00 44.53 216 ASP A N 1
ATOM 1766 C CA . ASP A 1 216 ? 11.163 -12.833 22.250 1.00 44.53 216 ASP A CA 1
ATOM 1767 C C . ASP A 1 216 ? 12.168 -11.716 21.914 1.00 44.53 216 ASP A C 1
ATOM 1769 O O . ASP A 1 216 ? 13.344 -11.754 22.279 1.00 44.53 216 ASP A O 1
ATOM 1773 N N . ILE A 1 217 ? 11.640 -10.598 21.407 1.00 35.53 217 ILE A N 1
ATOM 1774 C CA . ILE A 1 217 ? 12.244 -9.278 21.622 1.00 35.53 217 ILE A CA 1
ATOM 1775 C C . ILE A 1 217 ? 11.300 -8.488 22.532 1.00 35.53 217 ILE A C 1
ATOM 1777 O O . ILE A 1 217 ? 10.297 -7.931 22.096 1.00 35.53 217 ILE A O 1
ATOM 1781 N N . THR A 1 218 ? 11.622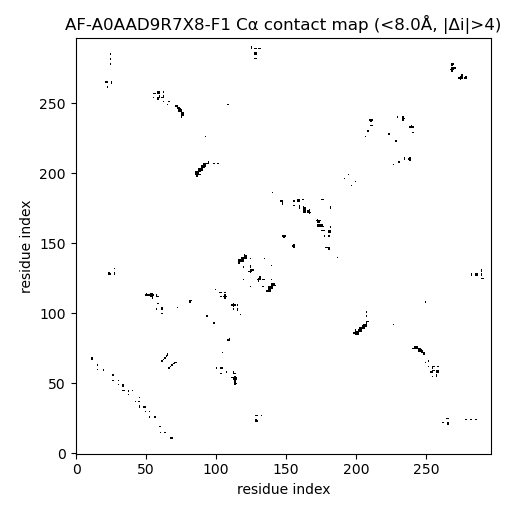 -8.564 23.825 1.00 34.03 218 THR A N 1
ATOM 1782 C CA . THR A 1 218 ? 11.204 -7.730 24.968 1.00 34.03 218 THR A CA 1
ATOM 1783 C C . THR A 1 218 ? 9.865 -6.971 24.864 1.00 34.03 218 THR A C 1
ATOM 1785 O O . THR A 1 218 ? 9.744 -5.972 24.151 1.00 34.03 218 THR A O 1
ATOM 1788 N N . PRO A 1 219 ? 8.862 -7.305 25.703 1.00 38.12 219 PRO A N 1
ATOM 1789 C CA . PRO A 1 219 ? 7.672 -6.482 25.819 1.00 38.12 219 PRO A CA 1
ATOM 1790 C C . PRO A 1 219 ? 8.022 -5.228 26.624 1.00 38.12 219 PRO A C 1
ATOM 1792 O O . PRO A 1 219 ? 8.050 -5.246 27.858 1.00 38.12 219 PRO A O 1
ATOM 1795 N N . SER A 1 220 ? 8.250 -4.099 25.948 1.00 33.91 220 SER A N 1
ATOM 1796 C CA . SER A 1 220 ? 8.045 -2.817 26.625 1.00 33.91 220 SER A CA 1
ATOM 1797 C C . SER A 1 220 ? 6.600 -2.823 27.143 1.00 33.91 220 SER A C 1
ATOM 1799 O O . SER A 1 220 ? 5.675 -3.133 26.388 1.00 33.91 220 SER A O 1
ATOM 1801 N N . LYS A 1 221 ? 6.410 -2.586 28.449 1.00 36.97 221 LYS A N 1
ATOM 1802 C CA . LYS A 1 221 ? 5.099 -2.574 29.118 1.00 36.97 221 LYS A CA 1
ATOM 1803 C C . LYS A 1 221 ? 4.230 -1.453 28.538 1.00 36.97 221 LYS A C 1
ATOM 1805 O O . LYS A 1 221 ? 4.139 -0.366 29.100 1.00 36.97 221 LYS A O 1
ATOM 1810 N N . GLN A 1 222 ? 3.594 -1.722 27.408 1.00 38.22 222 GLN A N 1
ATOM 1811 C CA . GLN A 1 222 ? 2.558 -0.890 26.819 1.00 38.22 222 GLN A CA 1
ATOM 1812 C C . GLN A 1 222 ? 1.209 -1.445 27.285 1.00 38.22 222 GLN A C 1
ATOM 1814 O O . GLN A 1 222 ? 0.995 -2.659 27.276 1.00 38.22 222 GLN A O 1
ATOM 1819 N N . ALA A 1 223 ? 0.320 -0.571 27.761 1.00 32.97 223 ALA A N 1
ATOM 1820 C CA . ALA A 1 223 ? -1.005 -0.982 28.211 1.00 32.97 223 ALA A CA 1
ATOM 1821 C C . ALA A 1 223 ? -1.723 -1.737 27.072 1.00 32.97 223 ALA A C 1
ATOM 1823 O O . ALA A 1 223 ? -1.755 -1.234 25.945 1.00 32.97 223 ALA A O 1
ATOM 1824 N N . PRO A 1 224 ? -2.269 -2.941 27.321 1.00 40.62 224 PRO A N 1
ATOM 1825 C CA . PRO A 1 224 ? -2.914 -3.715 26.273 1.00 40.62 224 PRO A CA 1
ATOM 1826 C C . PRO A 1 224 ? -4.173 -2.985 25.797 1.00 40.62 224 PRO A C 1
ATOM 1828 O O . PRO A 1 224 ? -5.114 -2.773 26.560 1.00 40.62 224 PRO A O 1
ATOM 1831 N N . ASN A 1 225 ? -4.190 -2.616 24.518 1.00 48.47 225 ASN A N 1
ATOM 1832 C CA . ASN A 1 225 ? -5.393 -2.172 23.816 1.00 48.47 225 ASN A CA 1
ATOM 1833 C C . ASN A 1 225 ? -6.400 -3.341 23.682 1.00 48.47 225 ASN A C 1
ATOM 1835 O O . ASN A 1 225 ? -6.063 -4.499 23.929 1.00 48.47 225 ASN A O 1
ATOM 1839 N N . MET A 1 226 ? -7.655 -3.068 23.299 1.00 41.25 226 MET A N 1
ATOM 1840 C CA . MET A 1 226 ? -8.671 -4.116 23.056 1.00 41.25 226 MET A CA 1
ATOM 1841 C C . MET A 1 226 ? -8.198 -5.147 22.017 1.00 41.25 226 MET A C 1
ATOM 1843 O O . MET A 1 226 ? -8.331 -6.353 22.234 1.00 41.25 226 MET A O 1
ATOM 1847 N N . THR A 1 227 ? -7.530 -4.680 20.957 1.00 51.81 227 THR A N 1
ATOM 1848 C CA . THR A 1 227 ? -6.800 -5.505 19.981 1.00 51.81 227 THR A CA 1
ATOM 1849 C C . THR A 1 227 ? -5.771 -6.405 20.671 1.00 51.81 227 THR A C 1
ATOM 1851 O O . THR A 1 227 ? -5.633 -7.573 20.332 1.00 51.81 227 THR A O 1
ATOM 1854 N N . GLY A 1 228 ? -5.125 -5.911 21.724 1.00 54.34 228 GLY A N 1
ATOM 1855 C CA . GLY A 1 228 ? -4.183 -6.619 22.577 1.00 54.34 228 GLY A CA 1
ATOM 1856 C C . GLY A 1 228 ? -4.773 -7.818 23.309 1.00 54.34 228 GLY A C 1
ATOM 1857 O O . GLY A 1 228 ? -4.019 -8.736 23.588 1.00 54.34 228 GLY A O 1
ATOM 1858 N N . LYS A 1 229 ? -6.085 -7.903 23.579 1.00 58.03 229 LYS A N 1
ATOM 1859 C CA . LYS A 1 229 ? -6.679 -9.140 24.133 1.00 58.03 229 LYS A CA 1
ATOM 1860 C C . LYS A 1 229 ? -6.781 -10.240 23.080 1.00 58.03 229 LYS A C 1
ATOM 1862 O O . LYS A 1 229 ? -6.427 -11.378 23.376 1.00 58.03 229 LYS A O 1
ATOM 1867 N N . ILE A 1 230 ? -7.237 -9.904 21.870 1.00 59.47 230 ILE A N 1
ATOM 1868 C CA . ILE A 1 230 ? -7.311 -10.853 20.747 1.00 59.47 230 ILE A CA 1
ATOM 1869 C C . ILE A 1 230 ? -5.901 -11.264 20.333 1.00 59.47 230 ILE A C 1
ATOM 1871 O O . ILE A 1 230 ? -5.629 -12.454 20.246 1.00 59.47 230 ILE A O 1
ATOM 1875 N N . LEU A 1 231 ? -4.983 -10.306 20.197 1.00 67.12 231 LEU A N 1
ATOM 1876 C CA . LEU A 1 231 ? -3.580 -10.556 19.879 1.00 67.12 231 LEU A CA 1
ATOM 1877 C C . LEU A 1 231 ? -2.874 -11.343 20.986 1.00 67.12 231 LEU A C 1
ATOM 1879 O O . LEU A 1 231 ? -2.204 -12.325 20.703 1.00 67.12 231 LEU A O 1
ATOM 1883 N N . LYS A 1 232 ? -3.069 -10.999 22.264 1.00 65.62 232 LYS A N 1
ATOM 1884 C CA . LYS A 1 232 ? -2.524 -11.790 23.380 1.00 65.62 232 LYS A CA 1
ATOM 1885 C C . LYS A 1 232 ? -3.082 -13.208 23.370 1.00 65.62 232 LYS A C 1
ATOM 1887 O O . LYS A 1 232 ? -2.326 -14.144 23.599 1.00 65.62 232 LYS A O 1
ATOM 1892 N N . ARG A 1 233 ? -4.376 -13.382 23.072 1.00 64.44 233 ARG A N 1
ATOM 1893 C CA . ARG A 1 233 ? -4.985 -14.709 22.921 1.00 64.44 233 ARG A CA 1
ATOM 1894 C C . ARG A 1 233 ? -4.385 -15.465 21.733 1.00 64.44 233 ARG A C 1
ATOM 1896 O O . ARG A 1 233 ? -4.055 -16.632 21.900 1.00 64.44 233 ARG A O 1
ATOM 1903 N N . PHE A 1 234 ? -4.207 -14.800 20.594 1.00 67.44 234 PHE A N 1
ATOM 1904 C CA . PHE A 1 234 ? -3.558 -15.316 19.388 1.00 67.44 234 PHE A CA 1
ATOM 1905 C C . PHE A 1 234 ? -2.145 -15.818 19.701 1.00 67.44 234 PHE A C 1
ATOM 1907 O O . PHE A 1 234 ? -1.867 -17.000 19.512 1.00 67.44 234 PHE A O 1
ATOM 1914 N N . TYR A 1 235 ? -1.296 -14.976 20.297 1.00 70.44 235 TYR A N 1
ATOM 1915 C CA . TYR A 1 235 ? 0.062 -15.356 20.692 1.00 70.44 235 TYR A CA 1
ATOM 1916 C C . TYR A 1 235 ? 0.069 -16.461 21.760 1.00 70.44 235 TYR A C 1
ATOM 1918 O O . TYR A 1 235 ? 0.851 -17.398 21.661 1.00 70.44 235 TYR A O 1
ATOM 1926 N N . SER A 1 236 ? -0.859 -16.437 22.727 1.00 68.94 236 SER A N 1
ATOM 1927 C CA . SER A 1 236 ? -0.965 -17.495 23.748 1.00 68.94 236 SER A CA 1
ATOM 1928 C C . SER A 1 236 ? -1.452 -18.847 23.212 1.00 68.94 236 SER A C 1
ATOM 1930 O O . SER A 1 236 ? -1.278 -19.863 23.877 1.00 68.94 236 SER A O 1
ATOM 1932 N N . LYS A 1 237 ? -2.085 -18.868 22.032 1.00 66.19 237 LYS A N 1
ATOM 1933 C CA . LYS A 1 237 ? -2.610 -20.072 21.372 1.00 66.19 237 LYS A CA 1
ATOM 1934 C C . LYS A 1 237 ? -1.758 -20.508 20.173 1.00 66.19 237 LYS A C 1
ATOM 1936 O O . LYS A 1 237 ? -2.275 -21.158 19.270 1.00 66.19 237 LYS A O 1
ATOM 1941 N N . GLY A 1 238 ? -0.479 -20.129 20.141 1.00 68.69 238 GLY A N 1
ATOM 1942 C CA . GLY A 1 238 ? 0.432 -20.521 19.062 1.00 68.69 238 GLY A CA 1
ATOM 1943 C C . GLY A 1 238 ? 0.091 -19.899 17.703 1.00 68.69 238 GLY A C 1
ATOM 1944 O O . GLY A 1 238 ? 0.276 -20.544 16.680 1.00 68.69 238 GLY A O 1
ATOM 1945 N N . GLY A 1 239 ? -0.457 -18.679 17.683 1.00 70.94 239 GLY A N 1
ATOM 1946 C CA . GLY A 1 239 ? -0.671 -17.923 16.445 1.00 70.94 239 GLY A CA 1
ATOM 1947 C C . GLY A 1 239 ? -1.947 -18.277 15.675 1.00 70.94 239 GLY A C 1
ATOM 1948 O O . GLY A 1 239 ? -1.974 -18.189 14.448 1.00 70.94 239 GLY A O 1
ATOM 1949 N N . GLN A 1 240 ? -3.021 -18.674 16.367 1.00 74.88 240 GLN A N 1
ATOM 1950 C CA . GLN A 1 240 ? -4.315 -18.967 15.736 1.00 74.88 240 GLN A CA 1
ATOM 1951 C C . GLN A 1 240 ? -5.399 -17.969 16.146 1.00 74.88 240 GLN A C 1
ATOM 1953 O O . GLN A 1 240 ? -5.640 -17.727 17.334 1.00 74.88 240 GLN A O 1
ATOM 1958 N N . MET A 1 241 ? -6.079 -17.402 15.147 1.00 79.94 241 MET A N 1
ATOM 1959 C CA . MET A 1 241 ? -7.255 -16.559 15.360 1.00 79.94 241 MET A CA 1
ATOM 1960 C C . MET A 1 241 ? -8.505 -17.419 15.610 1.00 79.94 241 MET A C 1
ATOM 1962 O O . MET A 1 241 ? -8.546 -18.584 15.212 1.00 79.94 241 MET A O 1
ATOM 1966 N N . PRO A 1 242 ? -9.544 -16.879 16.272 1.00 79.88 242 PRO A N 1
ATOM 1967 C CA . PRO A 1 242 ? -10.822 -17.573 16.403 1.00 79.88 242 PRO A CA 1
ATOM 1968 C C . PRO A 1 242 ? -11.452 -17.883 15.036 1.00 79.88 242 PRO A C 1
ATOM 1970 O O . PRO A 1 242 ? -11.480 -17.028 14.155 1.00 79.88 242 PRO A O 1
ATOM 1973 N N . GLY A 1 243 ? -12.018 -19.082 14.889 1.00 84.56 243 GLY A N 1
ATOM 1974 C CA . GLY A 1 243 ? -12.720 -19.515 13.678 1.00 84.56 243 GLY A CA 1
ATOM 1975 C C . GLY A 1 243 ? -11.952 -20.556 12.864 1.00 84.56 243 GLY A C 1
ATOM 1976 O O . GLY A 1 243 ? -10.897 -21.038 13.270 1.00 84.56 243 GLY A O 1
ATOM 1977 N N . VAL A 1 244 ? -12.520 -20.934 11.718 1.00 87.81 244 VAL A N 1
ATOM 1978 C CA . VAL A 1 244 ? -11.924 -21.931 10.820 1.00 87.81 244 VAL A CA 1
ATOM 1979 C C . VAL A 1 244 ? -10.894 -21.246 9.915 1.00 87.81 244 VAL A C 1
ATOM 1981 O O . VAL A 1 244 ? -11.266 -20.296 9.219 1.00 87.81 244 VAL A O 1
ATOM 1984 N N . PRO A 1 245 ? -9.630 -21.711 9.879 1.00 89.62 245 PRO A N 1
ATOM 1985 C CA . PRO A 1 245 ? -8.620 -21.145 8.996 1.00 89.62 245 PRO A CA 1
ATOM 1986 C C . PRO A 1 245 ? -8.962 -21.442 7.535 1.00 89.62 245 PRO A C 1
ATOM 1988 O O . PRO A 1 245 ? -9.178 -22.592 7.150 1.00 89.62 245 PRO A O 1
ATOM 1991 N N . ARG A 1 246 ? -8.951 -20.408 6.693 1.00 90.44 246 ARG A N 1
ATOM 1992 C CA . ARG A 1 246 ? -9.107 -20.526 5.242 1.00 90.44 246 ARG A CA 1
ATOM 1993 C C . ARG A 1 246 ? -7.815 -20.099 4.566 1.00 90.44 246 ARG A C 1
ATOM 1995 O O . ARG A 1 246 ? -7.407 -18.940 4.632 1.00 90.44 246 ARG A O 1
ATOM 2002 N N . ARG A 1 247 ? -7.172 -21.055 3.901 1.00 88.94 247 ARG A N 1
ATOM 2003 C CA . ARG A 1 247 ? -5.961 -20.825 3.109 1.00 88.94 247 ARG A CA 1
ATOM 2004 C C . ARG A 1 247 ? -6.367 -20.662 1.653 1.00 88.94 247 ARG A C 1
ATOM 2006 O O . ARG A 1 247 ? -6.977 -21.555 1.075 1.00 88.94 247 ARG A O 1
ATOM 2013 N N . ARG A 1 248 ? -6.006 -19.534 1.052 1.00 85.81 248 ARG A N 1
ATOM 2014 C CA . ARG A 1 248 ? -6.164 -19.299 -0.386 1.00 85.81 248 ARG A CA 1
ATOM 2015 C C . ARG A 1 248 ? -4.793 -18.934 -0.920 1.00 85.81 248 ARG A C 1
ATOM 2017 O O . ARG A 1 248 ? -4.382 -17.789 -0.780 1.00 85.81 248 ARG A O 1
ATOM 2024 N N . ARG A 1 249 ? -4.044 -19.906 -1.442 1.00 83.81 249 ARG A N 1
ATOM 2025 C CA . ARG A 1 249 ? -2.706 -19.633 -1.986 1.00 83.81 249 ARG A CA 1
ATOM 2026 C C . ARG A 1 249 ? -2.819 -18.773 -3.235 1.00 83.81 249 ARG A C 1
ATOM 2028 O O . ARG A 1 249 ? -3.691 -19.010 -4.070 1.00 83.81 249 ARG A O 1
ATOM 2035 N N . LEU A 1 250 ? -1.934 -17.794 -3.350 1.00 87.75 250 LEU A N 1
ATOM 2036 C CA . LEU A 1 250 ? -1.820 -16.986 -4.548 1.00 87.75 250 LEU A CA 1
ATOM 2037 C C . LEU A 1 250 ? -1.124 -17.802 -5.654 1.00 87.75 250 LEU A C 1
ATOM 2039 O O . LEU A 1 250 ? -0.008 -18.280 -5.438 1.00 87.75 250 LEU A O 1
ATOM 2043 N N . PRO A 1 251 ? -1.744 -18.003 -6.833 1.00 88.88 251 PRO A N 1
ATOM 2044 C CA . PRO A 1 251 ? -1.088 -18.709 -7.925 1.00 88.88 251 PRO A CA 1
ATOM 2045 C C . PRO A 1 251 ? 0.128 -17.927 -8.425 1.00 88.88 251 PRO A C 1
ATOM 2047 O O . PRO A 1 251 ? 0.025 -16.738 -8.713 1.00 88.88 251 PRO A O 1
ATOM 2050 N N . TRP A 1 252 ? 1.256 -18.608 -8.620 1.00 85.50 252 TRP A N 1
ATOM 2051 C CA . TRP A 1 252 ? 2.480 -18.011 -9.171 1.00 85.50 252 TRP A CA 1
ATOM 2052 C C . TRP A 1 252 ? 2.253 -17.317 -10.524 1.00 85.50 252 TRP A C 1
ATOM 2054 O O . TRP A 1 252 ? 2.820 -16.260 -10.780 1.00 85.50 252 TRP A O 1
ATOM 2064 N N . LEU A 1 253 ? 1.356 -17.844 -11.363 1.00 90.81 253 LEU A N 1
ATOM 2065 C CA . LEU A 1 253 ? 0.984 -17.241 -12.650 1.00 90.81 253 LEU A CA 1
ATOM 2066 C C . LEU A 1 253 ? 0.303 -15.869 -12.517 1.00 90.81 253 LEU A C 1
ATOM 2068 O O . LEU A 1 253 ? 0.238 -15.138 -13.500 1.00 90.81 253 LEU A O 1
ATOM 2072 N N . ARG A 1 254 ? -0.192 -15.494 -11.328 1.00 93.00 254 ARG A N 1
ATOM 2073 C CA . ARG A 1 254 ? -0.796 -14.174 -11.095 1.00 93.00 254 ARG A CA 1
ATOM 2074 C C . ARG A 1 254 ? 0.250 -13.073 -10.917 1.00 93.00 254 ARG A C 1
ATOM 2076 O O . ARG A 1 254 ? -0.031 -11.921 -11.238 1.00 93.00 254 ARG A O 1
ATOM 2083 N N . THR A 1 255 ? 1.429 -13.423 -10.409 1.00 93.94 255 THR A N 1
ATOM 2084 C CA . THR A 1 255 ? 2.470 -12.469 -9.999 1.00 93.94 255 THR A CA 1
ATOM 2085 C C . THR A 1 255 ? 3.745 -12.575 -10.834 1.00 93.94 255 THR A C 1
ATOM 2087 O O . THR A 1 255 ? 4.403 -11.563 -11.082 1.00 93.94 255 THR A O 1
ATOM 2090 N N . LEU A 1 256 ? 4.070 -13.771 -11.339 1.00 93.06 256 LEU A N 1
ATOM 2091 C CA . LEU A 1 256 ? 5.245 -14.011 -12.176 1.00 93.06 256 LEU A CA 1
ATOM 2092 C C . LEU A 1 256 ? 5.274 -13.152 -13.454 1.00 93.06 256 LEU A C 1
ATOM 2094 O O . LEU A 1 256 ? 6.345 -12.628 -13.758 1.00 93.06 256 LEU A O 1
ATOM 2098 N N . PRO A 1 257 ? 4.168 -12.947 -14.201 1.00 95.44 257 PRO A N 1
ATOM 2099 C CA . PRO A 1 257 ? 4.206 -12.107 -15.397 1.00 95.44 257 PRO A CA 1
ATOM 2100 C C . PRO A 1 257 ? 4.684 -10.682 -15.103 1.00 95.44 257 PRO A C 1
ATOM 2102 O O . PRO A 1 257 ? 5.546 -10.169 -15.813 1.00 95.44 257 PRO A O 1
ATOM 2105 N N . SER A 1 258 ? 4.201 -10.072 -14.015 1.00 94.88 258 SER A N 1
ATOM 2106 C CA . SER A 1 258 ? 4.637 -8.739 -13.591 1.00 94.88 258 SER A CA 1
ATOM 2107 C C . SER A 1 258 ? 6.127 -8.718 -13.261 1.00 94.88 258 SER A C 1
ATOM 2109 O O . SER A 1 258 ? 6.841 -7.835 -13.735 1.00 94.88 258 SER A O 1
ATOM 2111 N N . PHE A 1 259 ? 6.622 -9.725 -12.531 1.00 94.31 259 PHE A N 1
ATOM 2112 C CA . PHE A 1 259 ? 8.057 -9.880 -12.279 1.00 94.31 259 PHE A CA 1
ATOM 2113 C C . PHE A 1 259 ? 8.865 -9.951 -13.578 1.00 94.31 259 PHE A C 1
ATOM 2115 O O . PHE A 1 259 ? 9.814 -9.188 -13.754 1.00 94.31 259 PHE A O 1
ATOM 2122 N N . MET A 1 260 ? 8.461 -10.803 -14.520 1.00 95.25 260 MET A N 1
ATOM 2123 C CA . MET A 1 260 ? 9.164 -10.968 -15.793 1.00 95.25 260 MET A CA 1
ATOM 2124 C C . MET A 1 260 ? 9.180 -9.676 -16.615 1.00 95.25 260 MET A C 1
ATOM 2126 O O . MET A 1 260 ? 10.224 -9.325 -17.161 1.00 95.25 260 MET A O 1
ATOM 2130 N N . ILE A 1 261 ? 8.064 -8.942 -16.668 1.00 95.25 261 ILE A N 1
ATOM 2131 C CA . ILE A 1 261 ? 7.968 -7.673 -17.402 1.00 95.25 261 ILE A CA 1
ATOM 2132 C C . ILE A 1 261 ? 8.903 -6.621 -16.798 1.00 95.25 261 ILE A C 1
ATOM 2134 O O . ILE A 1 261 ? 9.679 -5.997 -17.526 1.00 95.25 261 ILE A O 1
ATOM 2138 N N . PHE A 1 262 ? 8.876 -6.441 -15.475 1.00 95.44 262 PHE A N 1
ATOM 2139 C CA . PHE A 1 262 ? 9.752 -5.471 -14.820 1.00 95.44 262 PHE A CA 1
ATOM 2140 C C . PHE A 1 262 ? 11.229 -5.845 -14.954 1.00 95.44 262 PHE A C 1
ATOM 2142 O O . PHE A 1 262 ? 12.050 -4.974 -15.233 1.00 95.44 262 PHE A O 1
ATOM 2149 N N . MET A 1 263 ? 11.579 -7.127 -14.838 1.00 94.19 263 MET A N 1
ATOM 2150 C CA . MET A 1 263 ? 12.964 -7.568 -15.014 1.00 94.19 263 MET A CA 1
ATOM 2151 C C . MET A 1 263 ? 13.443 -7.419 -16.459 1.00 94.19 263 MET A C 1
ATOM 2153 O O . MET A 1 263 ? 14.553 -6.934 -16.681 1.00 94.19 263 MET A O 1
ATOM 2157 N N . ALA A 1 264 ? 12.614 -7.774 -17.444 1.00 93.56 264 ALA A N 1
ATOM 2158 C CA . ALA A 1 264 ? 12.946 -7.619 -18.860 1.00 93.56 264 ALA A CA 1
ATOM 2159 C C . ALA A 1 264 ? 13.215 -6.154 -19.230 1.00 93.56 264 ALA A C 1
ATOM 2161 O O . ALA A 1 264 ? 14.094 -5.871 -20.042 1.00 93.56 264 ALA A O 1
ATOM 2162 N N . ALA A 1 265 ? 12.496 -5.225 -18.603 1.00 91.31 265 ALA A N 1
ATOM 2163 C CA . ALA A 1 265 ? 12.678 -3.801 -18.823 1.00 91.31 265 ALA A CA 1
ATOM 2164 C C . ALA A 1 265 ? 13.835 -3.195 -18.003 1.00 91.31 265 ALA A C 1
ATOM 2166 O O . ALA A 1 265 ? 14.526 -2.312 -18.509 1.00 91.31 265 ALA A O 1
ATOM 2167 N N . LEU A 1 266 ? 14.114 -3.694 -16.792 1.00 91.69 266 LEU A N 1
ATOM 2168 C CA . LEU A 1 266 ? 15.201 -3.199 -15.938 1.00 91.69 266 LEU A CA 1
ATOM 2169 C C . LEU A 1 266 ? 16.588 -3.668 -16.408 1.00 91.69 266 LEU A C 1
ATOM 2171 O O . LEU A 1 266 ? 17.549 -2.894 -16.393 1.00 91.69 266 LEU A O 1
ATOM 2175 N N . LEU A 1 267 ? 16.724 -4.930 -16.828 1.00 91.00 267 LEU A N 1
ATOM 2176 C CA . LEU A 1 267 ? 18.024 -5.528 -17.160 1.00 91.00 267 LEU A CA 1
ATOM 2177 C C . LEU A 1 267 ? 18.818 -4.741 -18.226 1.00 91.00 267 LEU A C 1
ATOM 2179 O O . LEU A 1 267 ? 20.004 -4.492 -17.995 1.00 91.00 267 LEU A O 1
ATOM 2183 N N . PRO A 1 268 ? 18.228 -4.254 -19.336 1.00 89.31 268 PRO A N 1
ATOM 2184 C CA . PRO A 1 268 ? 18.947 -3.432 -20.315 1.00 89.31 268 PRO A CA 1
ATOM 2185 C C . PRO A 1 268 ? 19.575 -2.155 -19.728 1.00 89.31 268 PRO A C 1
ATOM 2187 O O . PRO A 1 268 ? 20.675 -1.756 -20.138 1.00 89.31 268 PRO A O 1
ATOM 2190 N N . PHE A 1 269 ? 18.920 -1.535 -18.736 1.00 88.88 269 PHE A N 1
ATOM 2191 C CA . PHE A 1 269 ? 19.470 -0.379 -18.026 1.00 88.88 269 PHE A CA 1
ATOM 2192 C C . PHE A 1 269 ? 20.673 -0.774 -17.170 1.00 88.88 269 PHE A C 1
ATOM 2194 O O . PHE A 1 269 ? 21.660 -0.047 -17.126 1.00 88.88 269 PHE A O 1
ATOM 2201 N N . LEU A 1 270 ? 20.644 -1.939 -16.528 1.00 88.50 270 LEU A N 1
ATOM 2202 C CA . LEU A 1 270 ? 21.730 -2.362 -15.643 1.00 88.50 270 LEU A CA 1
ATOM 2203 C C . LEU A 1 270 ? 22.946 -2.907 -16.400 1.00 88.50 270 LEU A C 1
ATOM 2205 O O . LEU A 1 270 ? 24.085 -2.690 -15.977 1.00 88.50 270 LEU A O 1
ATOM 2209 N N . LEU A 1 271 ? 22.732 -3.573 -17.534 1.00 91.75 271 LEU A N 1
ATOM 2210 C CA . LEU A 1 271 ? 23.793 -4.276 -18.260 1.00 91.75 271 LEU A CA 1
ATOM 2211 C C . LEU A 1 271 ? 24.712 -3.329 -19.048 1.00 91.75 271 LEU A C 1
ATOM 2213 O O . LEU A 1 271 ? 25.909 -3.591 -19.177 1.00 91.75 271 LEU A O 1
ATOM 2217 N N . THR A 1 272 ? 24.213 -2.179 -19.507 1.00 92.75 272 THR A N 1
ATOM 2218 C CA . THR A 1 272 ? 24.993 -1.249 -20.342 1.00 92.75 272 THR A CA 1
ATOM 2219 C C . THR A 1 272 ? 25.498 -0.030 -19.562 1.00 92.75 272 THR A C 1
ATOM 2221 O O . THR A 1 272 ? 24.824 0.492 -18.677 1.00 92.75 272 THR A O 1
ATOM 2224 N N . LYS A 1 273 ? 26.686 0.497 -19.907 1.00 92.00 273 LYS A N 1
ATOM 2225 C CA . LYS A 1 273 ? 27.228 1.721 -19.270 1.00 92.00 273 LYS A CA 1
ATOM 2226 C C . LYS A 1 273 ? 26.302 2.929 -19.472 1.00 92.00 273 LYS A C 1
ATOM 2228 O O . LYS A 1 273 ? 26.106 3.718 -18.549 1.00 92.00 273 LYS A O 1
ATOM 2233 N N . ARG A 1 274 ? 25.722 3.059 -20.673 1.00 92.62 274 ARG A N 1
ATOM 2234 C CA . ARG A 1 274 ? 24.751 4.116 -21.004 1.00 92.62 274 ARG A CA 1
ATOM 2235 C C . ARG A 1 274 ? 23.446 3.938 -20.228 1.00 92.62 274 ARG A C 1
ATOM 2237 O O . ARG A 1 274 ? 22.976 4.910 -19.646 1.00 92.62 274 ARG A O 1
ATOM 2244 N N . GLY A 1 275 ? 22.925 2.712 -20.155 1.00 91.25 275 GLY A N 1
ATOM 2245 C CA . GLY A 1 275 ? 21.743 2.374 -19.366 1.00 91.25 275 GLY A CA 1
ATOM 2246 C C . GLY A 1 275 ? 21.909 2.732 -17.892 1.00 91.25 275 GLY A C 1
ATOM 2247 O O . GLY A 1 275 ? 21.060 3.425 -17.341 1.00 91.25 275 GLY A O 1
ATOM 2248 N N . ARG A 1 276 ? 23.049 2.382 -17.277 1.00 93.38 276 ARG A N 1
ATOM 2249 C CA . ARG A 1 276 ? 23.310 2.702 -15.864 1.00 93.38 276 ARG A CA 1
ATOM 2250 C C . ARG A 1 276 ? 23.357 4.206 -15.632 1.00 93.38 276 ARG A C 1
ATOM 2252 O O . ARG A 1 276 ? 22.814 4.695 -14.648 1.00 93.38 276 ARG A O 1
ATOM 2259 N N . SER A 1 277 ? 23.968 4.955 -16.552 1.00 92.75 277 SER A N 1
ATOM 2260 C CA . SER A 1 277 ? 23.962 6.420 -16.488 1.00 92.75 277 SER A CA 1
ATOM 2261 C C . SER A 1 277 ? 22.545 6.994 -16.596 1.00 92.75 277 SER A C 1
ATOM 2263 O O . SER A 1 277 ? 22.199 7.883 -15.823 1.00 92.75 277 SER A O 1
ATOM 2265 N N . ALA A 1 278 ? 21.717 6.482 -17.513 1.00 90.44 278 ALA A N 1
ATOM 2266 C CA . ALA A 1 278 ? 20.323 6.902 -17.652 1.00 90.44 278 ALA A CA 1
ATOM 2267 C C . ALA A 1 278 ? 19.504 6.582 -16.392 1.00 90.44 278 ALA A C 1
ATOM 2269 O O . ALA A 1 278 ? 18.805 7.451 -15.884 1.00 90.44 278 ALA A O 1
ATOM 2270 N N . TYR A 1 279 ? 19.668 5.382 -15.839 1.00 91.69 279 TYR A N 1
ATOM 2271 C CA . TYR A 1 279 ? 19.010 4.939 -14.613 1.00 91.69 279 TYR A CA 1
ATOM 2272 C C . TYR A 1 279 ? 19.300 5.864 -13.420 1.00 91.69 279 TYR A C 1
ATOM 2274 O O . TYR A 1 279 ? 18.381 6.316 -12.739 1.00 91.69 279 TYR A O 1
ATOM 2282 N N . TRP A 1 280 ? 20.571 6.224 -13.205 1.00 89.69 280 TRP A N 1
ATOM 2283 C CA . TRP A 1 280 ? 20.941 7.165 -12.143 1.00 89.69 280 TRP A CA 1
ATOM 2284 C C . TRP A 1 280 ? 20.370 8.567 -12.365 1.00 89.69 280 TRP A C 1
ATOM 2286 O O . TRP A 1 280 ? 19.947 9.221 -11.413 1.00 89.69 280 TRP A O 1
ATOM 2296 N N . LYS A 1 281 ? 20.304 9.024 -13.620 1.00 89.94 281 LYS A N 1
ATOM 2297 C CA . LYS A 1 281 ? 19.666 10.304 -13.957 1.00 89.94 281 LYS A CA 1
ATOM 2298 C C . LYS A 1 281 ? 18.165 10.281 -13.687 1.00 89.94 281 LYS A C 1
ATOM 2300 O O . LYS A 1 281 ? 17.653 11.271 -13.183 1.00 89.94 281 LYS A O 1
ATOM 2305 N N . MET A 1 282 ? 17.476 9.175 -13.979 1.00 89.12 282 MET A N 1
ATOM 2306 C CA . MET A 1 282 ? 16.049 9.021 -13.675 1.00 89.12 282 MET A CA 1
ATOM 2307 C C . MET A 1 282 ? 15.790 9.181 -12.176 1.00 89.12 282 MET A C 1
ATOM 2309 O O . MET A 1 282 ? 14.942 9.985 -11.808 1.00 89.12 282 MET A O 1
ATOM 2313 N N . TRP A 1 283 ? 16.573 8.496 -11.333 1.00 89.44 283 TRP A N 1
ATOM 2314 C CA . TRP A 1 283 ? 16.521 8.646 -9.873 1.00 89.44 283 TRP A CA 1
ATOM 2315 C C . TRP A 1 283 ? 16.742 10.087 -9.411 1.00 89.44 283 TRP A C 1
ATOM 2317 O O . TRP A 1 283 ? 16.006 10.588 -8.561 1.00 89.44 283 TRP A O 1
ATOM 2327 N N . LEU A 1 284 ? 17.759 10.761 -9.952 1.00 87.31 284 LEU A N 1
ATOM 2328 C CA . LEU A 1 284 ? 18.069 12.135 -9.566 1.00 87.31 284 LEU A CA 1
ATOM 2329 C C . LEU A 1 284 ? 16.943 13.095 -9.974 1.00 87.31 284 LEU A C 1
ATOM 2331 O O . LEU A 1 284 ? 16.456 13.858 -9.142 1.00 87.31 284 LEU A O 1
ATOM 2335 N N . LEU A 1 285 ? 16.503 13.025 -11.235 1.00 84.50 285 LEU A N 1
ATOM 2336 C CA . LEU A 1 285 ? 15.466 13.895 -11.795 1.00 84.50 285 LEU A CA 1
ATOM 2337 C C . LEU A 1 285 ? 14.142 13.759 -11.048 1.00 84.50 285 LEU A C 1
ATOM 2339 O O . LEU A 1 285 ? 13.514 14.765 -10.730 1.00 84.50 285 LEU A O 1
ATOM 2343 N N . SER A 1 286 ? 13.724 12.536 -10.729 1.00 77.88 286 SER A N 1
ATOM 2344 C CA . SER A 1 286 ? 12.483 12.309 -9.993 1.00 77.88 286 SER A CA 1
ATOM 2345 C C . SER A 1 286 ? 12.556 12.778 -8.544 1.00 77.88 286 SER A C 1
ATOM 2347 O O . SER A 1 286 ? 11.575 13.306 -8.025 1.00 77.88 286 SER A O 1
ATOM 2349 N N . SER A 1 287 ? 13.703 12.591 -7.884 1.00 79.94 287 SER A N 1
ATOM 2350 C CA . SER A 1 287 ? 13.902 13.015 -6.493 1.00 79.94 287 SER A CA 1
ATOM 2351 C C . SER A 1 287 ? 13.856 14.538 -6.385 1.00 79.94 287 SER A C 1
ATOM 2353 O O . SER A 1 287 ? 13.120 15.079 -5.564 1.00 79.94 287 SER A O 1
ATOM 2355 N N . VAL A 1 288 ? 14.576 15.226 -7.278 1.00 81.00 288 VAL A N 1
ATOM 2356 C CA . VAL A 1 288 ? 14.565 16.691 -7.367 1.00 81.00 288 VAL A CA 1
ATOM 2357 C C . VAL A 1 288 ? 13.180 17.196 -7.772 1.00 81.00 288 VAL A C 1
ATOM 2359 O O . VAL A 1 288 ? 12.667 18.112 -7.143 1.00 81.00 288 VAL A O 1
ATOM 2362 N N . GLY A 1 289 ? 12.535 16.572 -8.761 1.00 76.81 289 GLY A N 1
ATOM 2363 C CA . GLY A 1 289 ? 11.189 16.949 -9.197 1.00 76.81 289 GLY A CA 1
ATOM 2364 C C . GLY A 1 289 ? 10.140 16.827 -8.089 1.00 76.81 289 GLY A C 1
ATOM 2365 O O . GLY A 1 289 ? 9.333 17.734 -7.922 1.00 76.81 289 GLY A O 1
ATOM 2366 N N . THR A 1 290 ? 10.193 15.755 -7.290 1.00 71.06 290 THR A N 1
ATOM 2367 C CA . THR A 1 290 ? 9.298 15.566 -6.131 1.00 71.06 290 THR A CA 1
ATOM 2368 C C . THR A 1 290 ? 9.494 16.680 -5.100 1.00 71.06 290 THR A C 1
ATOM 2370 O O . THR A 1 290 ? 8.522 17.223 -4.589 1.00 71.06 290 THR A O 1
ATOM 2373 N N . PHE A 1 291 ? 10.748 17.052 -4.827 1.00 72.50 291 PHE A N 1
ATOM 2374 C CA . PHE A 1 291 ? 11.076 18.121 -3.885 1.00 72.50 291 PHE A CA 1
ATOM 2375 C C . PHE A 1 291 ? 10.649 19.507 -4.390 1.00 72.50 291 PHE A C 1
ATOM 2377 O O . PHE A 1 291 ? 10.076 20.284 -3.635 1.00 72.50 291 PHE A O 1
ATOM 2384 N N . LEU A 1 292 ? 10.887 19.811 -5.671 1.00 75.56 292 LEU A N 1
ATOM 2385 C CA . LEU A 1 292 ? 10.500 21.091 -6.271 1.00 75.56 292 LEU A CA 1
ATOM 2386 C C . LEU A 1 292 ? 8.978 21.247 -6.354 1.00 75.56 292 LEU A C 1
ATOM 2388 O O . LEU A 1 292 ? 8.473 22.324 -6.059 1.00 75.56 292 LEU A O 1
ATOM 2392 N N . TYR A 1 293 ? 8.249 20.189 -6.719 1.00 69.12 293 TYR A N 1
ATOM 2393 C CA . TYR A 1 293 ? 6.787 20.227 -6.778 1.00 69.12 293 TYR A CA 1
ATOM 2394 C C . TYR A 1 293 ? 6.171 20.691 -5.451 1.00 69.12 293 TYR A C 1
ATOM 2396 O O . TYR A 1 293 ? 5.282 21.526 -5.476 1.00 69.12 293 TYR A O 1
ATOM 2404 N N . ASP A 1 294 ? 6.680 20.218 -4.310 1.00 65.50 294 ASP A N 1
ATOM 2405 C CA . ASP A 1 294 ? 6.135 20.575 -2.988 1.00 65.50 294 ASP A CA 1
ATOM 2406 C C . ASP A 1 294 ? 6.559 21.970 -2.489 1.00 65.50 294 ASP A C 1
ATOM 2408 O O . ASP A 1 294 ? 5.961 22.493 -1.558 1.00 65.50 294 ASP A O 1
ATOM 2412 N N . ILE A 1 295 ? 7.607 22.575 -3.064 1.00 68.06 295 ILE A N 1
ATOM 2413 C CA . ILE A 1 295 ? 8.024 23.947 -2.715 1.00 68.06 295 ILE A CA 1
ATOM 2414 C C . ILE A 1 295 ? 7.181 24.989 -3.455 1.00 68.06 295 ILE A C 1
ATOM 2416 O O . ILE A 1 295 ? 6.957 26.080 -2.933 1.00 68.06 295 ILE A O 1
ATOM 2420 N N . PHE A 1 296 ? 6.772 24.683 -4.687 1.00 57.84 296 PHE A N 1
ATOM 2421 C CA . PHE A 1 296 ? 6.188 25.663 -5.605 1.00 57.84 296 PHE A CA 1
ATOM 2422 C C . PHE A 1 296 ? 4.668 25.527 -5.809 1.00 57.84 296 PHE A C 1
ATOM 2424 O O . PHE A 1 296 ? 4.096 26.373 -6.499 1.00 57.84 296 PHE A O 1
ATOM 2431 N N . LEU A 1 297 ? 4.018 24.512 -5.228 1.00 53.28 297 LEU A N 1
ATOM 2432 C CA . LEU A 1 297 ? 2.565 24.275 -5.258 1.00 53.28 297 LEU A CA 1
ATOM 2433 C C . LEU A 1 297 ? 2.041 23.973 -3.854 1.00 53.28 297 LEU A C 1
ATOM 2435 O O . LEU A 1 297 ? 0.919 24.439 -3.557 1.00 53.28 297 LEU A O 1
#

Secondary structure (DSSP, 8-state):
-HHHHHHHHHHHHHHHHHHHHHHHHHHHHHHHHHHHHTTTS-HHHHHHHHHHHHHHHHHHHHIIIIIII-PPPEE-SSPP-TTS---EEEEE---STTTHHHHHHHHHHHT-GGG---EEEGGGGGSTTHHHHHHHHSEEE--------TT-HHHHHHHHHHHHHHTTTSSSPPP--SSSPPPP-HHHHHHHHHH-GGG--EEEEE-------S-------PPPPHHHHHHHHHHHTTS--SS--EE-PPPHHHHHHHHHHHHHHHHHHHHSHHHHHHHHHHHHHHHHHHHHHHHH-

pLDDT: mean 81.49, std 14.16, range [32.97, 97.12]

Mean predicted aligned error: 9.04 Å

Organism: Acropora cervicornis (NCBI:txid6130)

InterPro domains:
  IPR002123 Phospholipid/glycerol acyltransferase [PF01553] (84-134)
  IPR002123 Phospholipid/glycerol acyltransferase [SM00563] (88-181)

Solvent-accessible surface area (backbone atoms only — not comparable to full-atom values): 17628 Å² total; per-residue (Å²): 112,70,67,61,54,50,51,52,55,50,47,65,51,50,51,49,52,50,50,59,60,63,42,43,51,59,51,51,51,50,51,51,51,48,53,62,70,30,64,92,48,62,68,69,58,42,52,53,50,48,23,51,52,43,27,37,55,53,26,35,52,50,30,38,43,45,70,68,65,58,55,83,68,73,44,59,63,80,87,76,67,58,92,57,91,71,42,66,49,79,46,64,68,87,90,56,99,63,56,67,56,60,55,44,60,50,23,57,73,54,72,44,37,31,72,66,70,52,82,39,52,57,80,55,46,71,41,63,55,55,8,52,54,44,63,75,72,29,53,68,41,79,77,83,77,82,70,77,48,90,86,43,57,67,63,51,51,54,32,31,51,48,22,60,56,49,29,75,77,46,104,61,60,48,75,69,52,89,89,49,67,63,84,82,53,66,70,58,51,55,49,47,65,74,62,39,75,91,58,57,73,46,75,44,85,42,83,79,82,80,71,74,93,65,81,85,83,74,84,72,91,65,84,75,50,78,67,40,56,59,48,49,49,17,61,74,57,78,54,48,70,76,69,68,78,45,76,69,83,80,60,62,81,75,17,48,59,35,42,51,54,51,47,66,65,44,46,62,30,66,76,34,76,67,28,41,54,50,54,55,48,46,50,51,54,38,35,51,48,46,56,50,52,69,73,78,107

Sequence (297 aa):
MFNALHHLQILRFAVPATVVLGVAPQYFFTWLTWRFVCIPFPRRVFDRGDDVLYDMYQSLICFFYETCSGAEVIFYGDPIPWDKQENVIILCNHQSSVDWIVSDFLGIRQGSLGRLRYILKSGLKYLPLYGFYFAQIWLVIFPEGTRYNVNNKKMIEESQNFAAEQGKAFIKSLPVLSQVLTPRTKAAEASFEVLCPDYVDAVYDLTIAYSNDYEDITPSKQAPNMTGKILKRFYSKGGQMPGVPRRRRLPWLRTLPSFMIFMAALLPFLLTKRGRSAYWKMWLLSSVGTFLYDIFL

Radius of gyration: 22.3 Å; Cα contacts (8 Å, |Δi|>4): 262; chains: 1; bounding box: 55×48×58 Å